Protein AF-A0A848D766-F1 (afdb_monomer_lite)

Organism: NCBI:txid78343

Radius of gyration: 35.91 Å; chains: 1; bounding box: 116×58×73 Å

Sequence (187 aa):
MNRIPITTAADITMAIKLDDLNPVGELDQSGMLTAMLAGCVAIACLLIVLIIVLSRPRTTPPRAPRPKGAHHPTGGTRVWHQRIDAVVQRYHAQDITRDQAFTELAAIAREYASGVSGTVMATQTLSDLNRATPPTSGKEGFTLLRQTIAALYPPQFADERYNDAARTTSVEQGAEWVSALVERWRR

Structure (mmCIF, N/CA/C/O backbone):
data_AF-A0A848D766-F1
#
_entry.id   AF-A0A848D766-F1
#
loop_
_atom_site.group_PDB
_atom_site.id
_atom_site.type_symbol
_atom_site.label_atom_id
_atom_site.label_alt_id
_atom_site.label_comp_id
_atom_site.label_asym_id
_atom_site.label_entity_id
_atom_site.label_seq_id
_atom_site.pdbx_PDB_ins_code
_atom_site.Cartn_x
_atom_site.Cartn_y
_atom_site.Cartn_z
_atom_site.occupancy
_atom_site.B_iso_or_equiv
_atom_site.auth_seq_id
_atom_site.auth_comp_id
_atom_site.auth_asym_id
_atom_site.auth_atom_id
_atom_site.pdbx_PDB_model_num
ATOM 1 N N . MET A 1 1 ? 97.751 -35.221 -51.236 1.00 39.41 1 MET A N 1
ATOM 2 C CA . MET A 1 1 ? 97.608 -34.059 -50.336 1.00 39.41 1 MET A CA 1
ATOM 3 C C . MET A 1 1 ? 96.140 -33.658 -50.333 1.00 39.41 1 MET A C 1
ATOM 5 O O . MET A 1 1 ? 95.673 -33.295 -51.399 1.00 39.41 1 MET A O 1
ATOM 9 N N . ASN A 1 2 ? 95.486 -33.669 -49.159 1.00 43.22 2 ASN A N 1
ATOM 10 C CA . ASN A 1 2 ? 94.304 -32.850 -48.816 1.00 43.22 2 ASN A CA 1
ATOM 11 C C . ASN A 1 2 ? 92.962 -33.157 -49.535 1.00 43.22 2 ASN A C 1
ATOM 13 O O . ASN A 1 2 ? 92.927 -33.217 -50.749 1.00 43.22 2 ASN A O 1
ATOM 17 N N . ARG A 1 3 ? 91.788 -33.284 -48.898 1.00 38.41 3 ARG A N 1
ATOM 18 C CA . ARG A 1 3 ? 91.301 -33.086 -47.516 1.00 38.41 3 ARG A CA 1
ATOM 19 C C . ARG A 1 3 ? 90.067 -33.978 -47.319 1.00 38.41 3 ARG A C 1
ATOM 21 O O . ARG A 1 3 ? 89.343 -34.212 -48.278 1.00 38.41 3 ARG A O 1
ATOM 28 N N . ILE A 1 4 ? 89.811 -34.410 -46.088 1.00 57.72 4 ILE A N 1
ATOM 29 C CA . ILE A 1 4 ? 88.533 -34.998 -45.657 1.00 57.72 4 ILE A CA 1
ATOM 30 C C . ILE A 1 4 ? 87.489 -33.864 -45.623 1.00 57.72 4 ILE A C 1
ATOM 32 O O . ILE A 1 4 ? 87.692 -32.924 -44.848 1.00 57.72 4 ILE A O 1
ATOM 36 N N . PRO A 1 5 ? 86.397 -33.886 -46.410 1.00 53.94 5 PRO A N 1
ATOM 37 C CA . PRO A 1 5 ? 85.297 -32.962 -46.198 1.00 53.94 5 PRO A CA 1
ATOM 38 C C . PRO A 1 5 ? 84.352 -33.546 -45.140 1.00 53.94 5 PRO A C 1
ATOM 40 O O . PRO A 1 5 ? 83.555 -34.436 -45.407 1.00 53.94 5 PRO A O 1
ATOM 43 N N . ILE A 1 6 ? 84.534 -33.057 -43.913 1.00 51.56 6 ILE A N 1
ATOM 44 C CA . ILE A 1 6 ? 83.506 -32.790 -42.898 1.00 51.56 6 ILE A CA 1
ATOM 45 C C . ILE A 1 6 ? 82.063 -33.112 -43.333 1.00 51.56 6 ILE A C 1
ATOM 47 O O . ILE A 1 6 ? 81.449 -32.370 -44.102 1.00 51.56 6 ILE A O 1
ATOM 51 N N . THR A 1 7 ? 81.519 -34.196 -42.774 1.00 54.31 7 THR A N 1
ATOM 52 C CA . THR A 1 7 ? 80.090 -34.529 -42.759 1.00 54.31 7 THR A CA 1
ATOM 53 C C . THR A 1 7 ? 79.330 -33.303 -42.268 1.00 54.31 7 THR A C 1
ATOM 55 O O . THR A 1 7 ? 79.437 -32.887 -41.114 1.00 54.31 7 THR A O 1
ATOM 58 N N . THR A 1 8 ? 78.673 -32.628 -43.200 1.00 49.56 8 THR A N 1
ATOM 59 C CA . THR A 1 8 ? 78.048 -31.331 -42.967 1.00 49.56 8 THR A CA 1
ATOM 60 C C . THR A 1 8 ? 76.766 -31.564 -42.170 1.00 49.56 8 THR A C 1
ATOM 62 O O . THR A 1 8 ? 76.095 -32.572 -42.372 1.00 49.56 8 THR A O 1
ATOM 65 N N . ALA A 1 9 ? 76.395 -30.633 -41.284 1.00 54.22 9 ALA A N 1
ATOM 66 C CA . ALA A 1 9 ? 75.179 -30.701 -40.459 1.00 54.22 9 ALA A CA 1
ATOM 67 C C . ALA A 1 9 ? 73.884 -31.006 -41.250 1.00 54.22 9 ALA A C 1
ATOM 69 O O . ALA A 1 9 ? 72.908 -31.461 -40.661 1.00 54.22 9 ALA A O 1
ATOM 70 N N . ALA A 1 10 ? 73.916 -30.822 -42.576 1.00 53.69 10 ALA A N 1
ATOM 71 C CA . ALA A 1 10 ? 72.890 -31.234 -43.526 1.00 53.69 10 ALA A CA 1
ATOM 72 C C . ALA A 1 10 ? 72.530 -32.736 -43.451 1.00 53.69 10 ALA A C 1
ATOM 74 O O . ALA A 1 10 ? 71.345 -33.064 -43.510 1.00 53.69 10 ALA A O 1
ATOM 75 N N . ASP A 1 11 ? 73.502 -33.636 -43.245 1.00 51.78 11 ASP A N 1
ATOM 76 C CA . ASP A 1 11 ? 73.235 -35.083 -43.146 1.00 51.78 11 ASP A CA 1
ATOM 77 C C . ASP A 1 11 ? 72.528 -35.461 -41.835 1.00 51.78 11 ASP A C 1
ATOM 79 O O . ASP A 1 11 ? 71.702 -36.373 -41.808 1.00 51.78 11 ASP A O 1
ATOM 83 N N . ILE A 1 12 ? 72.786 -34.726 -40.747 1.00 54.59 12 ILE A N 1
ATOM 84 C CA . ILE A 1 12 ? 72.139 -34.972 -39.447 1.00 54.59 12 ILE A CA 1
ATOM 85 C C . ILE A 1 12 ? 70.672 -34.517 -39.494 1.00 54.59 12 ILE A C 1
ATOM 87 O O . ILE A 1 12 ? 69.801 -35.191 -38.949 1.00 54.59 12 ILE A O 1
ATOM 91 N N . THR A 1 13 ? 70.369 -33.434 -40.217 1.00 52.41 13 THR A N 1
ATOM 92 C CA . THR A 1 13 ? 68.988 -32.993 -40.478 1.00 52.41 13 THR A CA 1
ATOM 93 C C . THR A 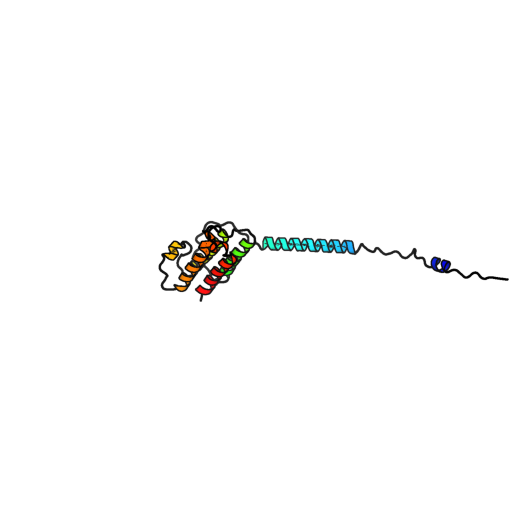1 13 ? 68.204 -33.919 -41.408 1.00 52.41 13 THR A C 1
ATOM 95 O O . THR A 1 13 ? 66.989 -33.982 -41.270 1.00 52.41 13 THR A O 1
ATOM 98 N N . MET A 1 14 ? 68.855 -34.674 -42.305 1.00 51.22 14 MET A N 1
ATOM 99 C CA . MET A 1 14 ? 68.167 -35.679 -43.138 1.00 51.22 14 MET A CA 1
ATOM 100 C C . MET A 1 14 ? 67.890 -36.998 -42.398 1.00 51.22 14 MET A C 1
ATOM 102 O O . MET A 1 14 ? 67.008 -37.751 -42.803 1.00 51.22 14 MET A O 1
ATOM 106 N N . ALA A 1 15 ? 68.615 -37.284 -41.310 1.00 52.06 15 ALA A N 1
ATOM 107 C CA . ALA A 1 15 ? 68.394 -38.473 -40.482 1.00 52.06 15 ALA A CA 1
ATOM 108 C C . ALA A 1 15 ? 67.282 -38.292 -39.432 1.00 52.06 15 ALA A C 1
ATOM 110 O O . ALA A 1 15 ? 66.754 -39.279 -38.916 1.00 52.06 15 ALA A O 1
ATOM 111 N N . ILE A 1 16 ? 66.889 -37.052 -39.131 1.00 50.97 16 ILE A N 1
ATOM 112 C CA . ILE A 1 16 ? 65.678 -36.783 -38.360 1.00 50.97 16 ILE A CA 1
ATOM 113 C C . ILE A 1 16 ? 64.535 -36.711 -39.369 1.00 50.97 16 ILE A C 1
ATOM 115 O O . ILE A 1 16 ? 64.316 -35.677 -39.993 1.00 50.97 16 ILE A O 1
ATOM 119 N N . LYS A 1 17 ? 63.804 -37.819 -39.534 1.00 53.47 17 LYS A N 1
ATOM 120 C CA . LYS A 1 17 ? 62.487 -37.823 -40.184 1.00 53.47 17 LYS A CA 1
ATOM 121 C C . LYS A 1 17 ? 61.535 -36.928 -39.384 1.00 53.47 17 LYS A C 1
ATOM 123 O O . LYS A 1 17 ? 60.761 -37.395 -38.556 1.00 53.47 17 LYS A O 1
ATOM 128 N N . LEU A 1 18 ? 61.620 -35.625 -39.626 1.00 49.44 18 LEU A N 1
ATOM 129 C CA . LEU A 1 18 ? 60.660 -34.629 -39.160 1.00 49.44 18 LEU A CA 1
ATOM 130 C C . LEU A 1 18 ? 59.291 -34.827 -39.836 1.00 49.44 18 LEU A C 1
ATOM 132 O O . LEU A 1 18 ? 58.287 -34.368 -39.305 1.00 49.44 18 LEU A O 1
ATOM 136 N N . ASP A 1 19 ? 59.249 -35.569 -40.949 1.00 54.09 19 ASP A N 1
ATOM 137 C CA . ASP A 1 19 ? 58.024 -35.978 -41.649 1.00 54.09 19 ASP A CA 1
ATOM 138 C C . ASP A 1 19 ? 57.169 -36.992 -40.866 1.00 54.09 19 ASP A C 1
ATOM 140 O O . ASP A 1 19 ? 56.037 -37.260 -41.258 1.00 54.09 19 ASP A O 1
ATOM 144 N N . ASP A 1 20 ? 57.694 -37.563 -39.774 1.00 51.34 20 ASP A N 1
ATOM 145 C CA . ASP A 1 20 ? 56.992 -38.541 -38.924 1.00 51.34 20 ASP A CA 1
ATOM 146 C C . ASP A 1 20 ? 56.536 -37.940 -37.578 1.00 51.34 20 ASP A C 1
ATOM 148 O O . ASP A 1 20 ? 56.096 -38.649 -36.673 1.00 51.34 20 ASP A O 1
ATOM 152 N N . LEU A 1 21 ? 56.619 -36.612 -37.423 1.00 50.34 21 LEU A N 1
ATOM 153 C CA . LEU A 1 21 ? 55.857 -35.905 -36.397 1.00 50.34 21 LEU A CA 1
ATOM 154 C C . LEU A 1 21 ? 54.509 -35.515 -36.993 1.00 50.34 21 LEU A C 1
ATOM 156 O O . LEU A 1 21 ? 54.343 -34.437 -37.555 1.00 50.34 21 LEU A O 1
ATOM 160 N N . ASN A 1 22 ? 53.523 -36.391 -36.837 1.00 53.81 22 ASN A N 1
ATOM 161 C CA . ASN A 1 22 ? 52.139 -35.996 -37.030 1.00 53.81 22 ASN A CA 1
ATOM 162 C C . ASN A 1 22 ? 51.716 -35.152 -35.810 1.00 53.81 22 ASN A C 1
ATOM 164 O O . ASN A 1 22 ? 51.687 -35.701 -34.702 1.00 53.81 22 ASN A O 1
ATOM 168 N N . PRO A 1 23 ? 51.385 -33.852 -35.940 1.00 56.31 23 PRO A N 1
ATOM 169 C CA . PRO A 1 23 ? 50.625 -33.187 -34.896 1.00 56.31 23 PRO A CA 1
ATOM 170 C C . PRO A 1 23 ? 49.264 -33.887 -34.850 1.00 56.31 23 PRO A C 1
ATOM 172 O O . PRO A 1 23 ? 48.406 -33.656 -35.699 1.00 56.31 23 PRO A O 1
ATOM 175 N N . VAL A 1 24 ? 49.079 -34.808 -33.901 1.00 57.38 24 VAL A N 1
ATOM 176 C CA . VAL A 1 24 ? 47.764 -35.384 -33.599 1.00 57.38 24 VAL A CA 1
ATOM 177 C C . VAL A 1 24 ? 46.849 -34.218 -33.257 1.00 57.38 24 VAL A C 1
ATOM 179 O O . VAL A 1 24 ? 46.973 -33.646 -32.180 1.00 57.38 24 VAL A O 1
ATOM 182 N N . GLY A 1 25 ? 46.023 -33.848 -34.239 1.00 55.31 25 GLY A N 1
ATOM 183 C CA . GLY A 1 25 ? 45.083 -32.734 -34.268 1.00 55.31 25 GLY A CA 1
ATOM 184 C C . GLY A 1 25 ? 45.018 -31.904 -32.994 1.00 55.31 25 GLY A C 1
ATOM 185 O O . GLY A 1 25 ? 44.242 -32.200 -32.085 1.00 55.31 25 GLY A O 1
ATOM 186 N N . GLU A 1 26 ? 45.770 -30.809 -32.962 1.00 56.31 26 GLU A N 1
ATOM 187 C CA . GLU A 1 26 ? 45.338 -29.673 -32.166 1.00 56.31 26 GLU A CA 1
ATOM 188 C C . GLU A 1 26 ? 43.975 -29.250 -32.745 1.00 56.31 26 GLU A C 1
ATOM 190 O O . GLU A 1 26 ? 43.894 -28.888 -33.917 1.00 56.31 26 GLU A O 1
ATOM 195 N N . LEU A 1 27 ? 42.921 -29.319 -31.918 1.00 52.38 27 LEU A N 1
ATOM 196 C CA . LEU A 1 27 ? 41.566 -28.776 -32.146 1.00 52.38 27 LEU A CA 1
ATOM 197 C C . LEU A 1 27 ? 40.48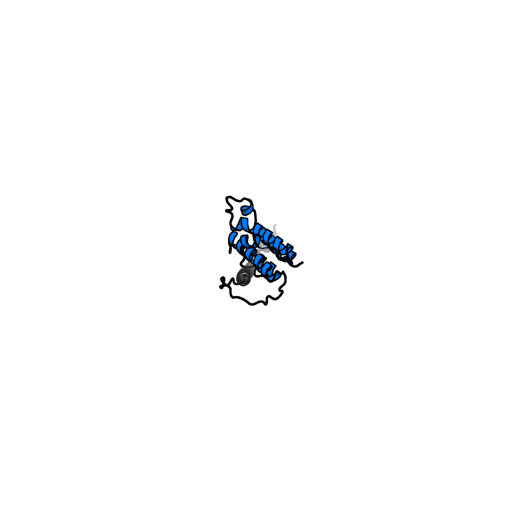5 -29.695 -32.763 1.00 52.38 27 LEU A C 1
ATOM 199 O O . LEU A 1 27 ? 39.770 -29.273 -33.664 1.00 52.38 27 LEU A O 1
ATOM 203 N N . ASP A 1 28 ? 40.235 -30.876 -32.186 1.00 54.53 28 ASP A N 1
ATOM 204 C CA . ASP A 1 28 ? 38.867 -31.460 -32.226 1.00 54.53 28 ASP A CA 1
ATOM 205 C C . ASP A 1 28 ? 38.320 -31.882 -30.847 1.00 54.53 28 ASP A C 1
ATOM 207 O O . ASP A 1 28 ? 37.144 -32.185 -30.674 1.00 54.53 28 ASP A O 1
ATOM 211 N N . GLN A 1 29 ? 39.134 -31.817 -29.790 1.00 52.91 29 GLN A N 1
ATOM 212 C CA . GLN A 1 29 ? 38.631 -32.003 -28.424 1.00 52.91 29 GLN A CA 1
ATOM 213 C C . GLN A 1 29 ? 37.961 -30.728 -27.888 1.00 52.91 29 GLN A C 1
ATOM 215 O O . GLN A 1 29 ? 37.006 -30.793 -27.117 1.00 52.91 29 GLN A O 1
ATOM 220 N N . SER A 1 30 ? 38.416 -29.557 -28.339 1.00 57.06 30 SER A N 1
ATOM 221 C CA . SER A 1 30 ? 37.827 -28.259 -28.008 1.00 57.06 30 SER A CA 1
ATOM 222 C C . SER A 1 30 ? 36.447 -28.082 -28.639 1.00 57.06 30 SER A C 1
ATOM 224 O O . SER A 1 30 ? 35.541 -27.646 -27.945 1.00 57.06 30 SER A O 1
ATOM 226 N N . GLY A 1 31 ? 36.239 -28.490 -29.896 1.00 65.00 31 GLY A N 1
ATOM 227 C CA . GLY A 1 31 ? 34.944 -28.365 -30.577 1.00 65.00 31 GLY A CA 1
ATOM 228 C C . GLY A 1 31 ? 33.816 -29.100 -29.849 1.00 65.00 31 GLY A C 1
ATOM 229 O O . GLY A 1 31 ? 32.774 -28.508 -29.558 1.00 65.00 31 GLY A O 1
ATOM 230 N N . MET A 1 32 ? 34.048 -30.360 -29.466 1.00 62.38 32 MET A N 1
ATOM 231 C CA . MET A 1 32 ? 33.047 -31.160 -28.754 1.00 62.38 32 MET A CA 1
ATOM 232 C C . MET A 1 32 ? 32.801 -30.652 -27.324 1.00 62.38 32 MET A C 1
ATOM 234 O O . MET A 1 32 ? 31.654 -30.600 -26.879 1.00 62.38 32 MET A O 1
ATOM 238 N N . LEU A 1 33 ? 33.845 -30.207 -26.616 1.00 73.25 33 LEU A N 1
ATOM 239 C CA . LEU A 1 33 ? 33.713 -29.626 -25.274 1.00 73.25 33 LEU A CA 1
ATOM 240 C C . LEU A 1 33 ? 33.034 -28.249 -25.297 1.00 73.25 33 LEU A C 1
ATOM 242 O O . LEU A 1 33 ? 32.201 -27.966 -24.438 1.00 73.25 33 LEU A O 1
ATOM 246 N N . THR A 1 34 ? 33.329 -27.407 -26.289 1.00 74.69 34 THR A N 1
ATOM 247 C CA . THR A 1 34 ? 32.676 -26.108 -26.484 1.00 74.69 34 THR A CA 1
ATOM 248 C C . THR A 1 34 ? 31.212 -26.287 -26.873 1.00 74.69 34 THR A C 1
ATOM 250 O O . THR A 1 34 ? 30.363 -25.587 -26.326 1.00 74.69 34 THR A O 1
ATOM 253 N N . ALA A 1 35 ? 30.887 -27.253 -27.736 1.00 79.19 35 ALA A N 1
ATOM 254 C CA . ALA A 1 35 ? 29.504 -27.583 -28.074 1.00 79.19 35 ALA A CA 1
ATOM 255 C C . ALA A 1 35 ? 28.725 -28.108 -26.853 1.00 79.19 35 ALA A C 1
ATOM 257 O O . ALA A 1 35 ? 27.608 -27.658 -26.591 1.00 79.19 35 ALA A O 1
ATOM 258 N N . MET A 1 36 ? 29.334 -28.996 -26.058 1.00 83.19 36 MET A N 1
ATOM 259 C CA . MET A 1 36 ? 28.759 -29.513 -24.809 1.00 83.19 36 MET A CA 1
ATOM 260 C C . MET A 1 36 ? 28.524 -28.389 -23.787 1.00 83.19 36 MET A C 1
ATOM 262 O O . MET A 1 36 ? 27.451 -28.303 -23.188 1.00 83.19 36 MET A O 1
ATOM 266 N N . LEU A 1 37 ? 29.503 -27.497 -23.607 1.00 86.31 37 LEU A N 1
ATOM 267 C CA . LEU A 1 37 ? 29.411 -26.362 -22.689 1.00 86.31 37 LEU A CA 1
ATOM 268 C C . LEU A 1 37 ? 28.338 -25.364 -23.138 1.00 86.31 37 LEU A C 1
ATOM 270 O O 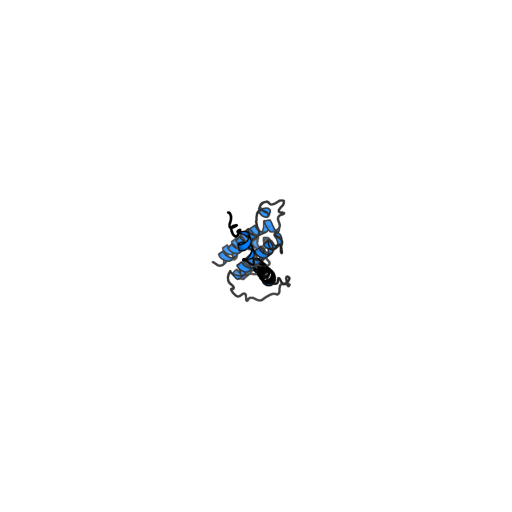. LEU A 1 37 ? 27.519 -24.946 -22.323 1.00 86.31 37 LEU A O 1
ATOM 274 N N . ALA A 1 38 ? 28.300 -25.023 -24.428 1.00 84.75 38 ALA A N 1
ATOM 275 C CA . ALA A 1 38 ? 27.285 -24.139 -24.993 1.00 84.75 38 ALA A CA 1
ATOM 276 C C . ALA A 1 38 ? 25.872 -24.722 -24.825 1.00 84.75 38 ALA A C 1
ATOM 278 O O . ALA A 1 38 ? 24.956 -24.007 -24.417 1.00 84.75 38 ALA A O 1
ATOM 279 N N . GLY A 1 39 ? 25.706 -26.029 -25.054 1.00 91.31 39 GLY A N 1
ATOM 280 C CA . GLY A 1 39 ? 24.450 -26.734 -24.797 1.00 91.31 39 GLY A CA 1
ATOM 281 C C . GLY A 1 39 ? 24.048 -26.695 -23.320 1.00 91.31 39 GLY A C 1
ATOM 282 O O . GLY A 1 39 ? 22.902 -26.384 -22.999 1.00 91.31 39 GLY A O 1
ATOM 283 N N . CYS A 1 40 ? 24.996 -26.933 -22.411 1.00 89.44 40 CYS A N 1
ATOM 284 C CA . CYS A 1 40 ? 24.759 -26.874 -20.968 1.00 89.44 40 CYS A CA 1
ATOM 285 C C . CYS A 1 40 ? 24.316 -25.473 -20.514 1.00 89.44 40 CYS A C 1
ATOM 287 O O . CYS A 1 40 ? 23.339 -25.340 -19.777 1.00 89.44 40 CYS A O 1
ATOM 289 N N . VAL A 1 41 ? 24.971 -24.419 -21.013 1.00 91.75 41 VAL A N 1
ATOM 290 C CA . VAL A 1 41 ? 24.599 -23.024 -20.729 1.00 91.75 41 VAL A CA 1
ATOM 291 C C . VAL A 1 41 ? 23.207 -22.705 -21.275 1.00 91.75 41 VAL A C 1
ATOM 293 O O . VAL A 1 41 ? 22.393 -22.128 -20.557 1.00 91.75 41 VAL A O 1
ATOM 296 N N . ALA A 1 42 ? 22.888 -23.127 -22.501 1.00 91.06 42 ALA A N 1
ATOM 297 C CA . ALA A 1 42 ? 21.566 -22.910 -23.087 1.00 91.06 42 ALA A CA 1
ATOM 298 C C . ALA A 1 42 ? 20.452 -23.588 -22.269 1.00 91.06 42 ALA A C 1
ATOM 300 O O . ALA A 1 42 ? 19.417 -22.974 -22.000 1.00 91.06 42 ALA A O 1
ATOM 301 N N . ILE A 1 43 ? 20.681 -24.825 -21.816 1.00 92.44 43 ILE A N 1
ATOM 302 C CA . ILE A 1 43 ? 19.745 -25.557 -20.952 1.00 92.44 43 ILE A CA 1
ATOM 303 C C . ILE A 1 43 ? 19.605 -24.860 -19.597 1.00 92.44 43 ILE A C 1
ATOM 305 O O . ILE A 1 43 ? 18.485 -24.675 -19.125 1.00 92.44 43 ILE A O 1
ATOM 309 N N . ALA A 1 44 ? 20.708 -24.425 -18.983 1.00 88.88 44 ALA A N 1
ATOM 310 C CA . ALA A 1 44 ? 20.673 -23.697 -17.718 1.00 88.88 44 ALA A CA 1
ATOM 311 C C . ALA A 1 44 ? 19.866 -22.393 -17.837 1.00 88.88 44 ALA A C 1
ATOM 313 O O . ALA A 1 44 ? 18.997 -22.133 -17.007 1.00 88.88 44 ALA A O 1
ATOM 314 N N . CYS A 1 45 ? 20.075 -21.612 -18.901 1.00 88.62 45 CYS A N 1
ATOM 315 C CA . CYS A 1 45 ? 19.288 -20.411 -19.177 1.00 88.62 45 CYS A CA 1
ATOM 316 C C . CYS A 1 45 ? 17.799 -20.730 -19.363 1.00 88.62 45 CYS A C 1
ATOM 318 O O . CYS A 1 45 ? 16.952 -20.052 -18.781 1.00 88.62 45 CYS A O 1
ATOM 320 N N . LEU A 1 46 ? 17.467 -21.782 -20.118 1.00 91.12 46 LEU A N 1
ATOM 321 C CA . LEU A 1 46 ? 16.084 -22.212 -20.325 1.00 91.12 46 LEU A CA 1
ATOM 322 C C . LEU A 1 46 ? 15.414 -22.636 -19.010 1.00 91.12 46 LEU A C 1
ATOM 324 O O . LEU A 1 46 ? 14.277 -22.247 -18.751 1.00 91.12 46 LEU A O 1
ATOM 328 N N . LEU A 1 47 ? 16.122 -23.374 -18.152 1.00 89.94 47 LEU A N 1
ATOM 329 C CA . LEU A 1 47 ? 15.628 -23.768 -16.833 1.00 89.94 47 LEU A CA 1
ATOM 330 C C . LEU A 1 47 ? 15.430 -22.561 -15.914 1.00 89.94 47 LEU A C 1
ATOM 332 O O . LEU A 1 47 ? 14.415 -22.495 -15.230 1.00 89.94 47 LEU A O 1
ATOM 336 N N . ILE A 1 48 ? 16.340 -21.585 -15.926 1.00 87.50 48 ILE A N 1
ATOM 337 C CA . ILE A 1 48 ? 16.188 -20.343 -15.154 1.00 87.50 48 ILE A CA 1
ATOM 338 C C . ILE A 1 48 ? 14.939 -19.584 -15.610 1.00 87.50 48 ILE A C 1
ATOM 340 O O . ILE A 1 48 ? 14.120 -19.199 -14.777 1.00 87.50 48 ILE A O 1
ATOM 344 N N . VAL A 1 49 ? 14.743 -19.417 -16.921 1.00 86.88 49 VAL A N 1
ATOM 345 C CA . VAL A 1 49 ? 13.542 -18.771 -17.473 1.00 86.88 49 VAL A CA 1
ATOM 346 C C . VAL A 1 49 ? 12.284 -19.540 -17.075 1.00 86.88 49 VAL A C 1
ATOM 348 O O . VAL A 1 49 ? 11.312 -18.936 -16.626 1.00 86.88 49 VAL A O 1
ATOM 351 N N . LEU A 1 50 ? 12.306 -20.870 -17.172 1.00 85.50 50 LEU A N 1
ATOM 352 C CA . LEU A 1 50 ? 11.183 -21.719 -16.791 1.00 85.50 50 LEU A CA 1
ATOM 353 C C . LEU A 1 50 ? 10.864 -21.597 -15.295 1.00 85.50 50 LEU A C 1
ATOM 355 O O . LEU A 1 50 ? 9.698 -21.468 -14.936 1.00 85.50 50 LEU A O 1
ATOM 359 N N . ILE A 1 51 ? 11.882 -21.570 -14.432 1.00 84.56 51 ILE A N 1
ATOM 360 C CA . ILE A 1 51 ? 11.727 -21.344 -12.992 1.00 84.56 51 ILE A CA 1
ATOM 361 C C . ILE A 1 51 ? 11.118 -19.969 -12.747 1.00 84.56 51 ILE A C 1
ATOM 363 O O . ILE A 1 51 ? 10.171 -19.885 -11.978 1.00 84.56 51 ILE A O 1
ATOM 367 N N . ILE A 1 52 ? 11.585 -18.907 -13.407 1.00 83.62 52 ILE A N 1
ATOM 368 C CA . ILE A 1 52 ? 11.015 -17.560 -13.251 1.00 83.62 52 ILE A CA 1
ATOM 369 C C . ILE A 1 52 ? 9.540 -17.551 -13.678 1.00 83.62 52 ILE A C 1
ATOM 371 O O . ILE A 1 52 ? 8.697 -17.020 -12.960 1.00 83.62 52 ILE A O 1
ATOM 375 N N . VAL A 1 53 ? 9.206 -18.178 -14.809 1.00 79.94 53 VAL A N 1
ATOM 376 C CA . VAL A 1 53 ? 7.833 -18.235 -15.334 1.00 79.94 53 VAL A CA 1
ATOM 377 C C . VAL A 1 53 ? 6.908 -19.084 -14.457 1.00 79.94 53 VAL A C 1
ATOM 379 O O . VAL A 1 53 ? 5.773 -18.681 -14.223 1.00 79.94 53 VAL A O 1
ATOM 382 N N . LEU A 1 54 ? 7.361 -20.231 -13.940 1.00 74.62 54 LEU A N 1
ATOM 383 C CA . LEU A 1 54 ? 6.561 -21.081 -13.045 1.00 74.62 54 LEU A CA 1
ATOM 384 C C . LEU A 1 54 ? 6.503 -20.562 -11.607 1.00 74.62 54 LEU A C 1
ATOM 386 O O . LEU A 1 54 ? 5.513 -20.800 -10.919 1.00 74.62 54 LEU A O 1
ATOM 390 N N . SER A 1 55 ? 7.542 -19.864 -11.151 1.00 65.75 55 SER A N 1
ATOM 391 C CA . SER A 1 55 ? 7.575 -19.244 -9.823 1.00 65.75 55 SER A CA 1
ATOM 392 C C . SER A 1 55 ? 6.753 -17.964 -9.776 1.00 65.75 55 SER A C 1
ATOM 394 O O . SER A 1 55 ? 6.433 -17.503 -8.682 1.00 65.75 55 SER A O 1
ATOM 396 N N . ARG A 1 56 ? 6.366 -17.398 -10.930 1.00 61.44 56 ARG A N 1
ATOM 397 C CA . ARG A 1 56 ? 5.322 -16.375 -10.962 1.00 61.44 56 ARG A CA 1
ATOM 398 C C . ARG A 1 56 ? 4.025 -17.024 -10.469 1.00 61.44 56 ARG A C 1
ATOM 400 O O . ARG A 1 56 ? 3.508 -17.929 -11.130 1.00 61.44 56 ARG A O 1
ATOM 407 N N . PRO A 1 57 ? 3.480 -16.599 -9.314 1.00 48.25 57 PRO A N 1
ATOM 408 C CA . PRO A 1 57 ? 2.207 -17.118 -8.845 1.00 48.25 57 PRO A CA 1
ATOM 409 C C . PRO A 1 57 ? 1.173 -16.826 -9.929 1.00 48.25 57 PRO A C 1
ATOM 411 O O . PRO A 1 57 ? 1.004 -15.672 -10.315 1.00 48.25 57 PRO A O 1
ATOM 414 N N . ARG A 1 58 ? 0.519 -17.872 -10.455 1.00 42.16 58 ARG A N 1
ATOM 415 C CA . ARG A 1 58 ? -0.555 -17.734 -11.449 1.00 42.16 58 ARG A CA 1
ATOM 416 C C . ARG A 1 58 ? -1.591 -16.771 -10.881 1.00 42.16 58 ARG A C 1
ATOM 418 O O . ARG A 1 58 ? -2.390 -17.145 -10.024 1.00 42.16 58 ARG A O 1
ATOM 425 N N . THR A 1 59 ? -1.559 -15.534 -11.353 1.00 52.31 59 THR A N 1
ATOM 426 C CA . THR A 1 59 ? -2.545 -14.507 -11.056 1.00 52.31 59 THR A CA 1
ATOM 427 C C . THR A 1 59 ? -3.815 -14.904 -11.786 1.00 52.31 59 THR A C 1
ATOM 429 O O . THR A 1 59 ? -4.063 -14.553 -12.935 1.00 52.31 59 THR A O 1
ATOM 432 N N . THR A 1 60 ? -4.631 -15.730 -11.135 1.00 42.81 60 THR A N 1
ATOM 433 C CA . THR A 1 60 ? -6.027 -15.870 -11.540 1.00 42.81 60 THR A CA 1
ATOM 434 C C . THR A 1 60 ? -6.662 -14.474 -11.552 1.00 42.81 60 THR A C 1
ATOM 436 O O . THR A 1 60 ? -6.503 -13.755 -10.561 1.00 42.81 60 THR A O 1
ATOM 439 N N . PRO A 1 61 ? -7.371 -14.087 -12.630 1.00 41.69 61 PRO A N 1
ATOM 440 C CA . PRO A 1 61 ? -8.052 -12.797 -12.713 1.00 41.69 61 PRO A CA 1
ATOM 441 C C . PRO A 1 61 ? -9.025 -12.631 -11.537 1.00 41.69 61 PRO A C 1
ATOM 443 O O . PRO A 1 61 ? -9.495 -13.646 -11.004 1.00 41.69 61 PRO A O 1
ATOM 446 N N . PRO A 1 62 ? -9.333 -11.387 -11.115 1.00 49.06 62 PRO A N 1
ATOM 447 C CA . PRO A 1 62 ? -10.137 -11.123 -9.930 1.00 49.06 62 PRO A CA 1
ATOM 448 C C . PRO A 1 62 ? -11.517 -11.755 -10.098 1.00 49.06 62 PRO A C 1
ATOM 450 O O . PRO A 1 62 ? -12.409 -11.235 -10.768 1.00 49.06 62 PRO A O 1
ATOM 453 N N . ARG A 1 63 ? -11.688 -12.935 -9.500 1.00 38.16 63 ARG A N 1
ATOM 454 C CA . ARG A 1 63 ? -12.988 -13.576 -9.391 1.00 38.16 63 ARG A CA 1
ATOM 455 C C . ARG A 1 63 ? -13.778 -12.777 -8.368 1.00 38.16 63 ARG A C 1
ATOM 457 O O . ARG A 1 63 ? -13.296 -12.568 -7.256 1.00 38.16 63 ARG A O 1
ATOM 464 N N . ALA A 1 64 ? -14.968 -12.347 -8.783 1.00 46.81 64 ALA A N 1
ATOM 465 C CA . ALA A 1 64 ? -15.941 -11.614 -7.983 1.00 46.81 64 ALA A CA 1
ATOM 466 C C . ALA A 1 64 ? -15.983 -12.103 -6.519 1.00 46.81 64 ALA A C 1
ATOM 468 O O . ALA A 1 64 ? -15.878 -13.318 -6.289 1.00 46.81 64 ALA A O 1
ATOM 469 N N . PRO A 1 65 ? -16.134 -11.187 -5.541 1.00 48.66 65 PRO A N 1
ATOM 470 C CA . PRO A 1 65 ? -15.962 -11.505 -4.134 1.00 48.66 65 PRO A CA 1
ATOM 471 C C . PRO A 1 65 ? -16.962 -12.579 -3.715 1.00 48.66 65 PRO A C 1
ATOM 473 O O . PRO A 1 65 ? -18.167 -12.355 -3.628 1.00 48.66 65 PRO A O 1
ATOM 476 N N . ARG A 1 66 ? -16.443 -13.783 -3.473 1.00 46.41 66 ARG A N 1
ATOM 477 C CA . ARG A 1 66 ? -17.195 -14.866 -2.847 1.00 46.41 66 ARG A CA 1
ATOM 478 C C . ARG A 1 66 ? -17.160 -14.601 -1.340 1.00 46.41 66 ARG A C 1
ATOM 480 O O . ARG A 1 66 ? -16.053 -14.470 -0.813 1.00 46.41 66 ARG A O 1
ATOM 487 N N . PRO A 1 67 ? -18.303 -14.543 -0.638 1.00 46.75 67 PRO A N 1
ATOM 488 C CA . PRO A 1 67 ? -18.317 -14.365 0.806 1.00 46.75 67 PRO A CA 1
ATOM 489 C C . PRO A 1 67 ? -17.770 -15.649 1.437 1.00 46.75 67 PRO A C 1
ATOM 491 O O . PRO A 1 67 ? -18.471 -16.651 1.564 1.00 46.75 67 PRO A O 1
ATOM 494 N N . LYS A 1 68 ? -16.470 -15.664 1.740 1.00 49.81 68 LYS A N 1
ATOM 495 C CA . LYS A 1 68 ? -15.841 -16.760 2.474 1.00 49.81 68 LYS A CA 1
ATOM 496 C C . LYS A 1 68 ? -16.018 -16.479 3.957 1.00 49.81 68 LYS A C 1
ATOM 498 O O . LYS A 1 68 ? -15.553 -15.463 4.463 1.00 49.81 68 LYS A O 1
ATOM 503 N N . GLY A 1 69 ? -16.754 -17.385 4.593 1.00 33.44 69 GLY A N 1
ATOM 504 C CA . GLY A 1 69 ? -17.126 -17.347 5.996 1.00 33.44 69 GLY A CA 1
ATOM 505 C C . GLY A 1 69 ? -15.944 -17.231 6.955 1.00 33.44 69 GLY A C 1
ATOM 506 O O . GLY A 1 69 ? -14.782 -17.439 6.605 1.00 33.44 69 GLY A O 1
ATOM 507 N N . ALA A 1 70 ? -16.319 -16.884 8.181 1.00 47.22 70 ALA A N 1
ATOM 508 C CA . ALA A 1 70 ? -15.526 -16.471 9.327 1.00 47.22 70 ALA A CA 1
ATOM 509 C C . ALA A 1 70 ? -14.555 -17.528 9.893 1.00 47.22 70 ALA A C 1
ATOM 511 O O . ALA A 1 70 ? -14.534 -17.772 11.095 1.00 47.22 70 ALA A O 1
ATOM 512 N N . HIS A 1 71 ? -13.716 -18.129 9.054 1.00 40.47 71 HIS A N 1
ATOM 513 C CA . HIS A 1 71 ? -12.559 -18.919 9.468 1.00 40.47 71 HIS A CA 1
ATOM 514 C C . HIS A 1 71 ? -11.337 -18.433 8.690 1.00 40.47 71 HIS A C 1
ATOM 516 O O . HIS A 1 71 ? -10.953 -19.020 7.680 1.00 40.47 71 HIS A O 1
ATOM 522 N N . HIS A 1 72 ? -10.734 -17.327 9.132 1.00 48.50 72 HIS A N 1
ATOM 523 C CA . HIS A 1 72 ? -9.336 -17.084 8.795 1.00 48.50 72 HIS A CA 1
ATOM 524 C C . HIS A 1 72 ? -8.488 -17.735 9.882 1.00 48.50 72 HIS A C 1
ATOM 526 O O . HIS A 1 72 ? -8.579 -17.321 11.040 1.00 48.50 72 HIS A O 1
ATOM 532 N N . PRO A 1 73 ? -7.691 -18.766 9.545 1.00 43.69 73 PRO A N 1
ATOM 533 C CA . PRO A 1 73 ? -6.668 -19.212 10.459 1.00 43.69 73 PRO A CA 1
ATOM 534 C C . PRO A 1 73 ? -5.775 -18.002 10.701 1.00 43.69 73 PRO A C 1
ATOM 536 O O . PRO A 1 73 ? -5.478 -17.227 9.789 1.00 43.69 73 PRO A O 1
ATOM 539 N N . THR A 1 74 ? -5.358 -17.848 11.941 1.00 48.38 74 THR A N 1
ATOM 540 C CA . THR A 1 74 ? -4.208 -17.078 12.393 1.00 48.38 74 THR A CA 1
ATOM 541 C C . THR A 1 74 ? -2.933 -17.532 11.661 1.00 48.38 74 THR A C 1
ATOM 543 O O . THR A 1 74 ? -1.964 -17.977 12.264 1.00 48.38 74 THR A O 1
ATOM 546 N N . GLY A 1 75 ? -2.885 -17.388 10.333 1.00 49.62 75 GLY A N 1
ATOM 547 C CA . GLY A 1 75 ? -1.664 -17.264 9.549 1.00 49.62 75 GLY A CA 1
ATOM 548 C C . GLY A 1 75 ? -1.065 -15.905 9.883 1.00 49.62 75 GLY A C 1
ATOM 549 O O . GLY A 1 75 ? -1.139 -14.965 9.096 1.00 49.62 75 GLY A O 1
ATOM 550 N N . GLY A 1 76 ? -0.610 -15.779 11.130 1.00 66.50 76 GLY A N 1
ATOM 551 C CA . GLY A 1 76 ? -0.291 -14.519 11.780 1.00 66.50 76 GLY A CA 1
ATOM 552 C C . GLY A 1 76 ? 0.751 -13.751 10.998 1.00 66.50 76 GLY A C 1
ATOM 553 O O . GLY A 1 76 ? 1.725 -14.362 10.587 1.00 66.50 76 GLY A O 1
ATOM 554 N N . THR A 1 77 ? 0.526 -12.446 10.818 1.00 76.44 77 THR A N 1
ATOM 555 C CA . THR A 1 77 ? 1.443 -11.395 10.322 1.00 76.44 77 THR A CA 1
ATOM 556 C C . THR A 1 77 ? 2.182 -11.690 8.999 1.00 76.44 77 THR A C 1
ATOM 558 O O . THR A 1 77 ? 2.055 -10.946 8.036 1.00 76.44 77 THR A O 1
ATOM 561 N N . ARG A 1 78 ? 2.879 -12.817 8.884 1.00 82.44 78 ARG A N 1
ATOM 562 C CA . ARG A 1 78 ? 3.606 -13.341 7.726 1.00 82.44 78 ARG A CA 1
ATOM 563 C C . ARG A 1 78 ? 2.774 -13.455 6.447 1.00 82.44 78 ARG A C 1
ATOM 565 O O . ARG A 1 78 ? 3.289 -13.134 5.385 1.00 82.44 78 ARG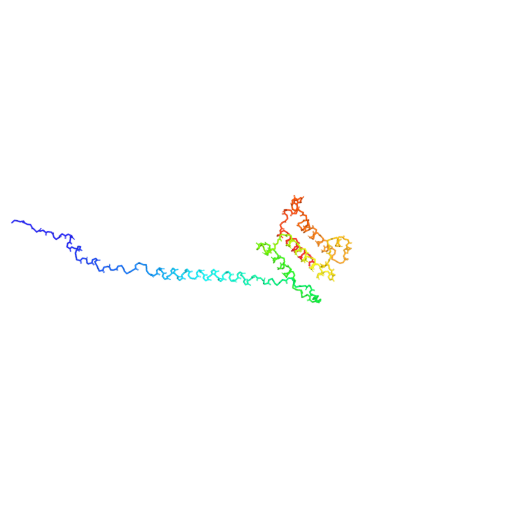 A O 1
ATOM 572 N N . VAL A 1 79 ? 1.508 -13.880 6.525 1.00 85.38 79 VAL A N 1
ATOM 573 C CA . VAL A 1 79 ? 0.626 -13.925 5.337 1.00 85.38 79 VAL A CA 1
ATOM 574 C C . VAL A 1 79 ? 0.350 -12.512 4.822 1.00 85.38 79 VAL A C 1
ATOM 576 O O . VAL A 1 79 ? 0.317 -12.287 3.617 1.00 85.38 79 VAL A O 1
ATOM 579 N N . TRP A 1 80 ? 0.201 -11.544 5.727 1.00 88.19 80 TRP A N 1
ATOM 580 C CA . TRP A 1 80 ? -0.002 -10.144 5.367 1.00 88.19 80 TRP A CA 1
ATOM 581 C C . TRP A 1 80 ? 1.260 -9.531 4.764 1.00 88.19 80 TRP A C 1
ATOM 583 O O . TRP A 1 80 ? 1.160 -8.910 3.712 1.00 88.19 80 TRP A O 1
ATOM 593 N N . HIS A 1 81 ? 2.439 -9.800 5.333 1.00 90.38 81 HIS A N 1
ATOM 594 C CA . HIS A 1 81 ? 3.710 -9.390 4.725 1.00 90.38 81 HIS A CA 1
ATOM 595 C C . HIS A 1 81 ? 3.905 -9.993 3.332 1.00 90.38 81 HIS A C 1
ATOM 597 O O . HIS A 1 81 ? 4.160 -9.248 2.397 1.00 90.38 81 HIS A O 1
ATOM 603 N N . GLN A 1 82 ? 3.641 -11.291 3.140 1.00 91.19 82 GLN A N 1
ATOM 604 C CA . GLN A 1 82 ? 3.711 -11.906 1.807 1.00 91.19 82 GLN A CA 1
ATOM 605 C C . GLN A 1 82 ? 2.785 -11.232 0.789 1.00 91.19 82 GLN A C 1
ATOM 607 O O . GLN A 1 82 ? 3.140 -11.104 -0.381 1.00 91.19 82 GLN A O 1
ATOM 612 N N . ARG A 1 83 ? 1.587 -10.806 1.208 1.00 90.94 83 ARG A N 1
ATOM 613 C CA . ARG A 1 83 ? 0.660 -10.080 0.329 1.00 90.94 83 ARG A CA 1
ATOM 614 C C . ARG A 1 83 ? 1.186 -8.689 -0.025 1.00 90.94 83 ARG A C 1
ATOM 616 O O . ARG A 1 83 ? 1.037 -8.295 -1.176 1.00 90.94 83 ARG A O 1
ATOM 623 N N . ILE A 1 84 ? 1.791 -7.981 0.928 1.00 90.69 84 ILE A N 1
ATOM 624 C CA . ILE A 1 84 ? 2.425 -6.671 0.710 1.00 90.69 84 ILE A CA 1
ATOM 625 C C . ILE A 1 84 ? 3.608 -6.818 -0.259 1.00 90.69 84 ILE A C 1
ATOM 627 O O . ILE A 1 84 ? 3.647 -6.132 -1.280 1.00 90.69 84 ILE A O 1
ATOM 631 N N . ASP A 1 85 ? 4.501 -7.778 -0.009 1.00 92.50 85 ASP A N 1
ATOM 632 C CA . ASP A 1 85 ? 5.670 -8.060 -0.852 1.00 92.50 85 ASP A CA 1
ATOM 633 C C . ASP A 1 85 ? 5.259 -8.429 -2.283 1.00 92.50 85 ASP A C 1
ATOM 635 O O . ASP A 1 85 ? 5.879 -7.998 -3.255 1.00 92.50 85 ASP A O 1
ATOM 639 N N . ALA A 1 86 ? 4.164 -9.180 -2.438 1.00 92.56 86 ALA A N 1
ATOM 640 C CA . ALA A 1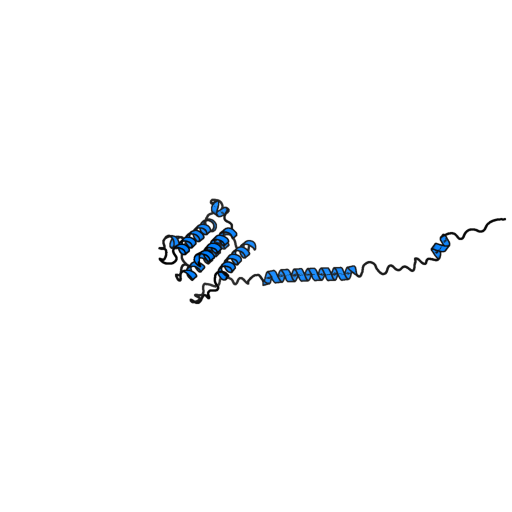 86 ? 3.637 -9.540 -3.749 1.00 92.56 86 ALA A CA 1
ATOM 641 C C . ALA A 1 86 ? 3.156 -8.323 -4.560 1.00 92.56 86 ALA A C 1
ATOM 643 O O . ALA A 1 86 ? 3.241 -8.354 -5.787 1.00 92.56 86 ALA A O 1
ATOM 644 N N . VAL A 1 87 ? 2.643 -7.267 -3.915 1.00 89.81 87 VAL A N 1
ATOM 645 C CA . VAL A 1 87 ? 2.268 -6.017 -4.606 1.00 89.81 87 VAL A CA 1
ATOM 646 C C . VAL A 1 87 ? 3.522 -5.302 -5.104 1.00 89.81 87 VAL A C 1
ATOM 648 O O . VAL A 1 87 ? 3.603 -4.966 -6.284 1.00 89.81 87 VAL A O 1
ATOM 651 N N . VAL A 1 88 ? 4.528 -5.142 -4.238 1.00 91.75 88 VAL A N 1
ATOM 652 C CA . VAL A 1 88 ? 5.808 -4.499 -4.586 1.00 91.75 88 VAL A CA 1
ATOM 653 C C . VAL A 1 88 ? 6.508 -5.250 -5.722 1.00 91.75 88 VAL A C 1
ATOM 655 O O . VAL A 1 88 ? 6.977 -4.643 -6.681 1.00 91.75 88 VAL A O 1
ATOM 658 N N . GLN A 1 89 ? 6.503 -6.584 -5.682 1.00 91.75 89 GLN A N 1
ATOM 659 C CA . GLN A 1 89 ? 7.085 -7.404 -6.741 1.00 91.75 89 GLN A CA 1
ATOM 660 C C . GLN A 1 89 ? 6.377 -7.213 -8.091 1.00 91.75 89 GLN A C 1
ATOM 662 O O . GLN A 1 89 ? 7.052 -7.081 -9.111 1.00 91.75 89 GLN A O 1
ATOM 667 N N . ARG A 1 90 ? 5.036 -7.167 -8.117 1.00 89.44 90 ARG A N 1
ATOM 668 C CA . ARG A 1 90 ? 4.276 -6.891 -9.352 1.00 89.44 90 ARG A CA 1
ATOM 669 C C . ARG A 1 90 ? 4.535 -5.485 -9.885 1.00 89.44 90 ARG A C 1
ATOM 671 O O . ARG A 1 90 ? 4.603 -5.304 -11.098 1.00 89.44 90 ARG A O 1
ATOM 678 N N . TYR A 1 91 ? 4.704 -4.509 -8.995 1.00 87.38 91 TYR A N 1
ATOM 679 C CA . TYR A 1 91 ? 5.056 -3.146 -9.379 1.00 87.38 91 TYR A CA 1
ATOM 680 C C . TYR A 1 91 ? 6.450 -3.084 -10.025 1.00 87.38 91 TYR A C 1
ATOM 682 O O . TYR A 1 91 ? 6.589 -2.549 -11.122 1.00 87.38 91 TYR A O 1
ATOM 690 N N . HIS A 1 92 ? 7.464 -3.720 -9.426 1.00 91.56 92 HIS A N 1
ATOM 691 C CA . HIS A 1 92 ? 8.802 -3.817 -10.029 1.00 91.56 92 HIS A CA 1
ATOM 692 C C . HIS A 1 92 ? 8.818 -4.592 -11.350 1.00 91.56 92 HIS A C 1
ATOM 694 O O . HIS A 1 92 ? 9.588 -4.259 -12.247 1.00 91.56 92 HIS A O 1
ATOM 700 N N . ALA A 1 93 ? 7.964 -5.609 -11.485 1.00 90.50 93 ALA A N 1
ATOM 701 C CA . ALA A 1 93 ? 7.777 -6.341 -12.734 1.00 90.50 93 ALA A CA 1
ATOM 702 C C . ALA A 1 93 ? 7.029 -5.533 -13.812 1.00 90.50 93 ALA A C 1
ATOM 704 O O . ALA A 1 93 ? 6.909 -6.012 -14.936 1.00 90.50 93 ALA A O 1
ATOM 705 N N . GLN A 1 94 ? 6.543 -4.329 -13.480 1.00 88.88 94 GLN A N 1
ATOM 706 C CA . GLN A 1 94 ? 5.700 -3.473 -14.320 1.00 88.88 94 GLN A CA 1
ATOM 707 C C . GLN A 1 94 ? 4.373 -4.130 -14.743 1.00 88.88 94 GLN A C 1
ATOM 709 O O . GLN A 1 94 ? 3.764 -3.726 -15.732 1.00 88.88 94 GLN A O 1
ATOM 714 N N . ASP A 1 95 ? 3.899 -5.115 -13.972 1.00 90.19 95 ASP A N 1
ATOM 715 C CA . ASP A 1 95 ? 2.609 -5.780 -14.193 1.00 90.19 95 ASP A CA 1
ATOM 716 C C . ASP A 1 95 ? 1.430 -4.912 -13.707 1.00 90.19 95 ASP A C 1
ATOM 718 O O . ASP A 1 95 ? 0.302 -5.071 -14.174 1.00 90.19 95 ASP A O 1
ATOM 722 N N . ILE A 1 96 ? 1.683 -4.008 -12.751 1.00 85.94 96 ILE A N 1
ATOM 723 C CA . ILE A 1 96 ? 0.709 -3.053 -12.203 1.00 85.94 96 ILE A CA 1
ATOM 724 C C . ILE A 1 96 ? 1.299 -1.642 -12.175 1.00 85.94 96 ILE A C 1
ATOM 726 O O . ILE A 1 96 ? 2.506 -1.462 -12.001 1.00 85.94 96 ILE A O 1
ATOM 730 N N . THR A 1 97 ? 0.445 -0.630 -12.316 1.00 85.88 97 THR A N 1
ATOM 731 C CA . THR A 1 97 ? 0.854 0.775 -12.201 1.00 85.88 97 THR A CA 1
ATOM 732 C C . THR A 1 97 ? 1.055 1.184 -10.741 1.00 85.88 97 THR A C 1
ATOM 734 O O . THR A 1 97 ? 0.603 0.510 -9.812 1.00 85.88 97 THR A O 1
ATOM 737 N N . ARG A 1 98 ? 1.706 2.332 -10.529 1.00 83.25 98 ARG A N 1
ATOM 738 C CA . ARG A 1 98 ? 1.881 2.940 -9.204 1.00 83.25 98 ARG A CA 1
ATOM 739 C C . ARG A 1 98 ? 0.540 3.133 -8.481 1.00 83.25 98 ARG A C 1
ATOM 741 O O . ARG A 1 98 ? 0.391 2.695 -7.343 1.00 83.25 98 ARG A O 1
ATOM 748 N N . ASP A 1 99 ? -0.450 3.705 -9.162 1.00 82.88 99 ASP A N 1
ATOM 749 C CA . ASP A 1 99 ? -1.787 3.958 -8.601 1.00 82.88 99 ASP A CA 1
ATOM 750 C C . ASP A 1 99 ? -2.507 2.661 -8.216 1.00 82.88 99 ASP A C 1
ATOM 752 O O . ASP A 1 99 ? -3.150 2.571 -7.164 1.00 82.88 99 ASP A O 1
ATOM 756 N N . GLN A 1 100 ? -2.370 1.624 -9.050 1.00 84.94 100 GLN A N 1
ATOM 757 C CA . GLN A 1 100 ? -2.907 0.294 -8.766 1.00 84.94 100 GLN A CA 1
ATOM 758 C C . GLN A 1 100 ? -2.230 -0.319 -7.538 1.00 84.94 100 GLN A C 1
ATOM 760 O O . GLN A 1 100 ? -2.920 -0.847 -6.668 1.00 84.94 100 GLN A O 1
ATOM 765 N N . ALA A 1 101 ? -0.908 -0.187 -7.416 1.00 87.81 101 ALA A N 1
ATOM 766 C CA . ALA A 1 101 ? -0.172 -0.669 -6.254 1.00 87.81 101 ALA A CA 1
ATOM 767 C C . ALA A 1 101 ? -0.630 0.025 -4.959 1.00 87.81 101 ALA A C 1
ATOM 769 O O . ALA A 1 101 ? -0.922 -0.654 -3.974 1.00 87.81 101 ALA A O 1
ATOM 770 N N . PHE A 1 102 ? -0.786 1.354 -4.957 1.00 84.00 102 PHE A N 1
ATOM 771 C CA . PHE A 1 102 ? -1.314 2.085 -3.797 1.00 84.00 102 PHE A CA 1
ATOM 772 C C . PHE A 1 102 ? -2.752 1.688 -3.449 1.00 84.00 102 PHE A C 1
ATOM 774 O O . PHE A 1 102 ? -3.074 1.496 -2.272 1.00 84.00 102 PHE A O 1
ATOM 781 N N . THR A 1 103 ? -3.596 1.492 -4.464 1.00 86.38 103 THR A N 1
ATOM 782 C CA . THR A 1 103 ? -4.976 1.020 -4.288 1.00 86.38 103 THR A CA 1
ATOM 783 C C . THR A 1 103 ? -5.011 -0.357 -3.620 1.00 86.38 103 THR A C 1
ATOM 785 O O . THR A 1 103 ? -5.771 -0.577 -2.671 1.00 86.38 103 THR A O 1
ATOM 788 N N . GLU A 1 104 ? -4.166 -1.284 -4.073 1.00 88.31 104 GLU A N 1
ATOM 789 C CA . GLU A 1 104 ? -4.064 -2.630 -3.508 1.00 88.31 104 GLU A CA 1
ATOM 790 C C . GLU A 1 104 ? -3.484 -2.627 -2.086 1.00 88.31 104 GLU A C 1
ATOM 792 O O . GLU A 1 104 ? -4.020 -3.309 -1.209 1.00 88.31 104 GLU A O 1
ATOM 797 N N . LEU A 1 105 ? -2.454 -1.820 -1.811 1.00 89.31 105 LEU A N 1
ATOM 798 C CA . LEU A 1 105 ? -1.893 -1.643 -0.464 1.00 89.31 105 LEU A CA 1
ATOM 799 C C . LEU A 1 105 ? -2.941 -1.109 0.523 1.00 89.31 105 LEU A C 1
ATOM 801 O O . LEU A 1 105 ? -3.075 -1.626 1.636 1.00 89.31 105 LEU A O 1
ATOM 805 N N . ALA A 1 106 ? -3.741 -0.125 0.105 1.00 86.38 106 ALA A N 1
ATOM 806 C CA . ALA A 1 106 ? -4.835 0.403 0.913 1.00 86.38 106 ALA A CA 1
ATOM 807 C C . ALA A 1 106 ? -5.926 -0.652 1.165 1.00 86.38 106 ALA A C 1
ATOM 809 O O . ALA A 1 106 ? -6.483 -0.717 2.263 1.00 86.38 106 ALA A O 1
ATOM 810 N N . ALA A 1 107 ? -6.227 -1.504 0.180 1.00 84.75 107 ALA A N 1
ATOM 811 C CA . ALA A 1 107 ? -7.158 -2.616 0.356 1.00 84.75 107 ALA A CA 1
ATOM 812 C C . ALA A 1 107 ? -6.638 -3.644 1.376 1.00 84.75 107 ALA A C 1
ATOM 814 O O . ALA A 1 107 ? -7.382 -4.031 2.277 1.00 84.75 107 ALA A O 1
ATOM 815 N N . ILE A 1 108 ? -5.354 -4.017 1.299 1.00 86.75 108 ILE A N 1
ATOM 816 C CA . ILE A 1 108 ? -4.707 -4.933 2.253 1.00 86.75 108 ILE A CA 1
ATOM 817 C C . ILE A 1 108 ? -4.782 -4.378 3.681 1.00 86.75 108 ILE A C 1
ATOM 819 O O . ILE A 1 108 ? -5.160 -5.106 4.599 1.00 86.75 108 ILE A O 1
ATOM 823 N N . ALA A 1 109 ? -4.487 -3.089 3.875 1.00 86.00 109 ALA A N 1
ATOM 824 C CA . ALA A 1 109 ? -4.566 -2.438 5.183 1.00 86.00 109 ALA A CA 1
ATOM 825 C C . ALA A 1 109 ? -5.984 -2.493 5.789 1.00 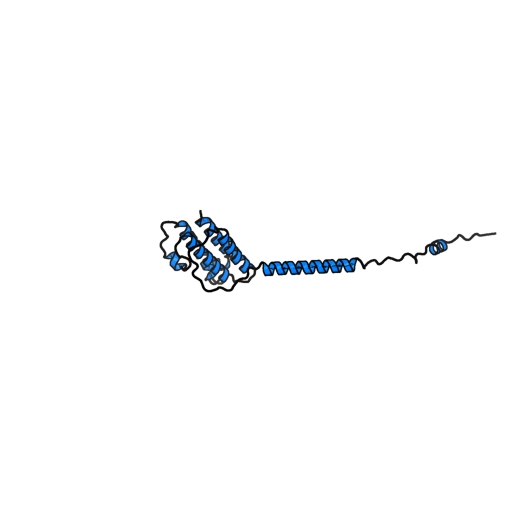86.00 109 ALA A C 1
ATOM 827 O O . ALA A 1 109 ? -6.145 -2.826 6.966 1.00 86.00 109 ALA A O 1
ATOM 828 N N . ARG A 1 110 ? -7.027 -2.216 4.990 1.00 79.69 110 ARG A N 1
ATOM 829 C CA . ARG A 1 110 ? -8.433 -2.287 5.439 1.00 79.69 110 ARG A CA 1
ATOM 830 C C . ARG A 1 110 ? -8.878 -3.719 5.741 1.00 79.69 110 ARG A C 1
ATOM 832 O O . ARG A 1 110 ? -9.619 -3.947 6.698 1.00 79.69 110 ARG A O 1
ATOM 839 N N . GLU A 1 111 ? -8.437 -4.686 4.942 1.00 82.50 111 GLU A N 1
ATOM 840 C CA . GLU A 1 111 ? -8.754 -6.100 5.152 1.00 82.50 111 GLU A CA 1
ATOM 841 C C . GLU A 1 111 ? -8.091 -6.634 6.429 1.00 82.50 111 GLU A C 1
ATOM 843 O O . GLU A 1 111 ? -8.757 -7.281 7.239 1.00 82.50 111 GLU A O 1
ATOM 848 N N . TYR A 1 112 ? -6.825 -6.277 6.669 1.00 83.25 112 TYR A N 1
ATOM 849 C CA . TYR A 1 112 ? -6.124 -6.592 7.914 1.00 83.25 112 TYR A CA 1
ATOM 850 C C . TYR A 1 112 ? -6.851 -6.012 9.130 1.00 83.25 112 TYR A C 1
ATOM 852 O O . TYR A 1 112 ? -7.174 -6.738 10.071 1.00 83.25 112 TYR A O 1
ATOM 860 N N . ALA A 1 113 ? -7.184 -4.720 9.079 1.00 77.94 113 ALA A N 1
ATOM 861 C CA . ALA A 1 113 ? -7.924 -4.051 10.141 1.00 77.94 113 ALA A CA 1
ATOM 862 C C . ALA A 1 113 ? -9.283 -4.708 10.412 1.00 77.94 113 ALA A C 1
ATOM 864 O O . ALA A 1 113 ? -9.691 -4.831 11.565 1.00 77.94 113 ALA A O 1
ATOM 865 N N . SER A 1 114 ? -9.972 -5.174 9.368 1.00 74.62 114 SER A N 1
ATOM 866 C CA . SER A 1 114 ? -11.244 -5.890 9.516 1.00 74.62 114 SER A CA 1
ATOM 867 C C . SER A 1 114 ? -11.070 -7.228 10.222 1.00 74.62 114 SER A C 1
ATOM 869 O O . SER A 1 114 ? -11.861 -7.577 11.095 1.00 74.62 114 SER A O 1
ATOM 871 N N . GLY A 1 115 ? -10.013 -7.964 9.867 1.00 73.81 115 GLY A N 1
ATOM 872 C CA . GLY A 1 115 ? -9.684 -9.240 10.493 1.00 73.81 115 GLY A CA 1
ATOM 873 C C . GLY A 1 115 ? -9.321 -9.099 11.971 1.00 73.81 115 GLY A C 1
ATOM 874 O O . GLY A 1 115 ? -9.761 -9.910 12.780 1.00 73.81 115 GLY A O 1
ATOM 875 N N . VAL A 1 116 ? -8.560 -8.060 12.336 1.00 74.25 116 VAL A N 1
ATOM 876 C CA . VAL A 1 116 ? -8.110 -7.838 13.723 1.00 74.25 116 VAL A CA 1
ATOM 877 C C . VAL A 1 116 ? -9.191 -7.199 14.596 1.00 74.25 116 VAL A C 1
ATOM 879 O O . VAL A 1 116 ? -9.333 -7.565 15.758 1.00 74.25 116 VAL A O 1
ATOM 882 N N . SER A 1 117 ? -9.976 -6.261 14.060 1.00 67.31 117 SER A N 1
ATOM 883 C CA . SER A 1 117 ? -11.034 -5.579 14.823 1.00 67.31 117 SER A CA 1
ATOM 884 C C . SER A 1 117 ? -12.334 -6.381 14.940 1.00 67.31 117 SER A C 1
ATOM 886 O O . SER A 1 117 ? -13.225 -5.984 15.689 1.00 67.31 117 SER A O 1
ATOM 888 N N . GLY A 1 118 ? -12.492 -7.464 14.166 1.00 60.94 118 GLY A N 1
ATOM 889 C CA . GLY A 1 118 ? -13.736 -8.241 14.093 1.00 60.94 118 GLY A CA 1
ATOM 890 C C . GLY A 1 118 ? -14.928 -7.471 13.504 1.00 60.94 118 GLY A C 1
ATOM 891 O O . GLY A 1 118 ? -16.033 -8.004 13.439 1.00 60.94 118 GLY A O 1
ATOM 892 N N . THR A 1 119 ? -14.717 -6.227 13.063 1.00 61.69 119 THR A N 1
ATOM 893 C CA . THR A 1 119 ? -15.724 -5.357 12.450 1.00 61.69 119 THR A CA 1
ATOM 894 C C . THR A 1 119 ? -15.430 -5.257 10.957 1.00 61.69 119 THR A C 1
ATOM 896 O O . THR A 1 119 ? -14.277 -5.112 10.558 1.00 61.69 119 THR A O 1
ATOM 899 N N . VAL A 1 120 ? -16.451 -5.325 10.099 1.00 57.44 120 VAL A N 1
ATOM 900 C CA . VAL A 1 120 ? -16.256 -5.229 8.643 1.00 57.44 120 VAL A CA 1
ATOM 901 C C . VAL A 1 120 ? -15.849 -3.793 8.277 1.00 57.44 120 VAL A C 1
ATOM 903 O O . VAL A 1 120 ? -16.690 -2.913 8.106 1.00 57.44 120 VAL A O 1
ATOM 906 N N . MET A 1 121 ? -14.543 -3.543 8.186 1.00 57.75 121 MET A N 1
ATOM 907 C CA . MET A 1 121 ? -13.954 -2.258 7.778 1.00 57.75 121 MET A CA 1
ATOM 908 C C . MET A 1 121 ? -13.426 -2.278 6.334 1.00 57.75 121 MET A C 1
ATOM 910 O O . MET A 1 121 ? -13.030 -1.245 5.801 1.00 57.75 121 MET A O 1
ATOM 914 N N . ALA A 1 122 ? -13.464 -3.438 5.674 1.00 55.81 122 ALA A N 1
ATOM 915 C CA . ALA A 1 122 ? -12.907 -3.678 4.345 1.00 55.81 122 ALA A CA 1
ATOM 916 C C . ALA A 1 122 ? -13.605 -2.855 3.250 1.00 55.81 122 ALA A C 1
ATOM 918 O O . ALA A 1 122 ? -12.996 -2.541 2.231 1.00 55.81 122 ALA A O 1
ATOM 919 N N . THR A 1 123 ? -14.866 -2.484 3.474 1.00 55.38 123 THR A N 1
ATOM 920 C CA . THR A 1 123 ? -15.698 -1.690 2.560 1.00 55.38 123 THR A CA 1
ATOM 921 C C . THR A 1 123 ? -15.757 -0.201 2.907 1.00 55.38 123 THR A C 1
ATOM 923 O O . THR A 1 123 ? -16.391 0.551 2.173 1.00 55.38 123 THR A O 1
ATOM 926 N N . GLN A 1 124 ? -15.120 0.250 3.994 1.00 61.53 124 GLN A N 1
ATOM 927 C CA . GLN A 1 124 ? -15.204 1.648 4.429 1.00 61.53 124 GLN A CA 1
ATOM 928 C C . GLN A 1 124 ? -14.211 2.534 3.666 1.00 61.53 124 GLN A C 1
ATOM 930 O O . GLN A 1 124 ? -13.018 2.225 3.561 1.00 61.53 124 GLN A O 1
ATOM 935 N N . THR A 1 125 ? -14.696 3.661 3.139 1.00 61.28 125 THR A N 1
ATOM 936 C CA . THR A 1 125 ? -13.843 4.667 2.491 1.00 61.28 125 THR A CA 1
ATOM 937 C C . THR A 1 125 ? -13.031 5.449 3.532 1.00 61.28 125 THR A C 1
ATOM 939 O O . THR A 1 125 ? -13.335 5.424 4.723 1.00 61.28 125 THR A O 1
ATOM 942 N N . LEU A 1 126 ? -11.994 6.187 3.109 1.00 61.53 126 LEU A N 1
ATOM 943 C CA . LEU A 1 126 ? -11.238 7.057 4.028 1.00 61.53 126 LEU A CA 1
ATOM 944 C C . LEU A 1 126 ? -12.146 8.102 4.704 1.00 61.53 126 LEU A C 1
ATOM 946 O O . LEU A 1 126 ? -11.953 8.419 5.876 1.00 61.53 126 LEU A O 1
ATOM 950 N N . SER A 1 127 ? -13.160 8.604 3.995 1.00 59.25 127 SER A N 1
ATOM 951 C CA . SER A 1 127 ? -14.144 9.530 4.563 1.00 59.25 127 SER A CA 1
ATOM 952 C C . SER A 1 127 ? -15.025 8.861 5.620 1.00 59.25 127 SER A C 1
ATOM 954 O O . SER A 1 127 ? -15.309 9.487 6.641 1.00 59.25 127 SER A O 1
ATOM 956 N N . ASP A 1 128 ? -15.394 7.592 5.428 1.00 63.81 128 ASP A N 1
ATOM 957 C CA . ASP A 1 128 ? -16.144 6.820 6.427 1.00 63.81 128 ASP A CA 1
ATOM 958 C C . ASP A 1 128 ? -15.287 6.549 7.665 1.00 63.81 128 ASP A C 1
ATOM 960 O O . ASP A 1 128 ? -15.726 6.811 8.780 1.00 63.81 128 ASP A O 1
ATOM 964 N N . LEU A 1 129 ? -14.024 6.146 7.479 1.00 65.06 129 LEU A N 1
ATOM 965 C CA . LEU A 1 129 ? -13.062 5.950 8.572 1.00 65.06 129 LEU A CA 1
ATOM 966 C C . LEU A 1 129 ? -12.790 7.248 9.349 1.00 65.06 129 LEU A C 1
ATOM 968 O O . LEU A 1 129 ? -12.593 7.223 10.565 1.00 65.06 129 LEU A O 1
ATOM 972 N N . ASN A 1 130 ? -12.781 8.396 8.665 1.00 66.06 130 ASN A N 1
ATOM 973 C CA . ASN A 1 130 ? -12.586 9.690 9.312 1.00 66.06 130 ASN A CA 1
ATOM 974 C C . ASN A 1 130 ? -13.783 10.114 10.172 1.00 66.06 130 ASN A C 1
ATOM 976 O O . ASN A 1 130 ? -13.578 10.767 11.199 1.00 66.06 130 ASN A O 1
ATOM 980 N N . ARG A 1 131 ? -14.999 9.740 9.758 1.00 65.19 131 ARG A N 1
ATOM 981 C CA . ARG A 1 131 ? -16.259 10.023 10.461 1.00 65.19 131 ARG A CA 1
ATOM 982 C C . ARG A 1 131 ? -16.607 8.974 11.518 1.00 65.19 131 ARG A C 1
ATOM 984 O O . ARG A 1 131 ? -17.356 9.282 12.439 1.00 65.19 131 ARG A O 1
ATOM 991 N N . ALA A 1 132 ? -16.086 7.758 11.389 1.00 67.69 132 ALA A N 1
ATOM 992 C CA . ALA A 1 132 ? -16.334 6.672 12.321 1.00 67.69 132 ALA A CA 1
ATOM 993 C C . ALA A 1 132 ? -15.711 6.960 13.694 1.00 67.69 132 ALA A C 1
ATOM 995 O O . ALA A 1 132 ? -14.547 7.357 13.812 1.00 67.69 132 ALA A O 1
ATOM 996 N N . THR A 1 133 ? -16.496 6.723 14.744 1.00 63.03 133 THR A N 1
ATOM 997 C CA . THR A 1 133 ? -16.019 6.784 16.126 1.00 63.03 133 THR A CA 1
ATOM 998 C C . THR A 1 133 ? -15.051 5.623 16.370 1.00 63.03 133 THR A C 1
ATOM 1000 O O . THR A 1 133 ? -15.435 4.474 16.136 1.00 63.03 133 THR A O 1
ATOM 1003 N N . PRO A 1 134 ? -13.819 5.876 16.854 1.00 64.50 134 PRO A N 1
ATOM 1004 C CA . PRO A 1 134 ? -12.879 4.809 17.170 1.00 64.50 134 PRO A CA 1
ATOM 1005 C C . PRO A 1 134 ? -13.492 3.821 18.177 1.00 64.50 134 PRO A C 1
ATOM 1007 O O . PRO A 1 134 ? -14.046 4.270 19.189 1.00 64.50 134 PRO A O 1
ATOM 1010 N N . PRO A 1 135 ? -13.385 2.498 17.951 1.00 65.38 135 PRO A N 1
ATOM 1011 C CA . PRO A 1 135 ? -13.870 1.508 18.908 1.00 65.38 135 PRO A CA 1
ATOM 1012 C C . PRO A 1 135 ? -13.163 1.680 20.259 1.00 65.38 135 PRO A C 1
ATOM 1014 O O . PRO A 1 135 ? -12.008 2.098 20.318 1.00 65.38 135 PRO A O 1
ATOM 1017 N N . THR A 1 136 ? -13.849 1.393 21.369 1.00 63.81 136 THR A N 1
ATOM 1018 C CA . THR A 1 136 ? -13.297 1.583 22.725 1.00 63.81 136 THR A CA 1
ATOM 1019 C C . THR A 1 136 ? -12.047 0.737 22.966 1.00 63.81 136 THR A C 1
ATOM 1021 O O . THR A 1 136 ? -11.083 1.238 23.544 1.00 63.81 136 THR A O 1
ATOM 1024 N N . SER A 1 137 ? -12.032 -0.493 22.452 1.00 61.34 137 SER A N 1
ATOM 1025 C CA . SER A 1 137 ? -10.858 -1.357 22.311 1.00 61.34 137 SER A CA 1
ATOM 1026 C C . SER A 1 137 ? -10.202 -1.162 20.938 1.00 61.34 137 SER A C 1
ATOM 1028 O O . SER A 1 137 ? -10.893 -1.192 19.922 1.00 61.34 137 SER A O 1
ATOM 1030 N N . GLY A 1 138 ? -8.875 -1.006 20.878 1.00 69.88 138 GLY A N 1
ATOM 1031 C CA . GLY A 1 138 ? -8.145 -0.914 19.602 1.00 69.88 138 GLY A CA 1
ATOM 1032 C C . GLY A 1 138 ? -8.093 0.482 18.960 1.00 69.88 138 GLY A C 1
ATOM 1033 O O . GLY A 1 138 ? -7.824 0.591 17.764 1.00 69.88 138 GLY A O 1
ATOM 1034 N N . LYS A 1 139 ? -8.311 1.556 19.739 1.00 77.19 139 LYS A N 1
ATOM 1035 C CA . LYS A 1 139 ? -8.203 2.961 19.281 1.00 77.19 139 LYS A CA 1
ATOM 1036 C C . LYS A 1 139 ? -6.869 3.283 18.611 1.00 77.19 139 LYS A C 1
ATOM 1038 O O . LYS A 1 139 ? -6.841 4.021 17.627 1.00 77.19 139 LYS A O 1
ATOM 1043 N N . GLU A 1 140 ? -5.775 2.746 19.149 1.00 80.31 140 GLU A N 1
ATOM 1044 C CA . GLU A 1 140 ? -4.431 2.986 18.621 1.00 80.31 140 GLU A CA 1
ATOM 1045 C C . GLU A 1 140 ? -4.270 2.381 17.223 1.00 80.31 140 GLU A C 1
ATOM 1047 O O . GLU A 1 140 ? -3.897 3.088 16.289 1.00 80.31 140 GLU A O 1
ATOM 1052 N N . GLY A 1 141 ? -4.664 1.117 17.044 1.00 80.25 141 GLY A N 1
ATOM 1053 C CA . GLY A 1 141 ? -4.661 0.459 15.739 1.00 80.25 141 GLY A CA 1
ATOM 1054 C C . GLY A 1 141 ? -5.567 1.158 14.720 1.00 80.25 141 GLY A C 1
ATOM 1055 O O . GLY A 1 141 ? -5.158 1.399 13.587 1.00 80.25 141 GLY A O 1
ATOM 1056 N N . PHE A 1 142 ? -6.757 1.601 15.138 1.00 80.62 142 PHE A N 1
ATOM 1057 C CA . PHE A 1 142 ? -7.661 2.370 14.275 1.00 80.62 142 PHE A CA 1
ATOM 1058 C C . PHE A 1 142 ? -7.075 3.729 13.853 1.00 80.62 142 PHE A C 1
ATOM 1060 O O . PHE A 1 142 ? -7.227 4.157 12.708 1.00 80.62 142 PHE A O 1
ATOM 1067 N N . THR A 1 143 ? -6.366 4.405 14.758 1.00 83.62 143 THR A N 1
ATOM 1068 C CA . THR A 1 143 ? -5.666 5.660 14.447 1.00 83.62 143 THR A CA 1
ATOM 1069 C C . THR A 1 143 ? -4.521 5.413 13.467 1.00 83.62 143 THR A C 1
ATOM 1071 O O . THR A 1 143 ? -4.378 6.151 12.491 1.00 83.62 143 THR A O 1
ATOM 1074 N N . LEU A 1 144 ? -3.762 4.334 13.673 1.00 85.56 144 LEU A N 1
ATOM 1075 C CA . LEU A 1 144 ? -2.687 3.926 12.776 1.00 85.56 144 LEU A CA 1
ATOM 1076 C C . LEU A 1 144 ? -3.224 3.601 11.377 1.00 85.56 144 LEU A C 1
ATOM 1078 O O . LEU A 1 144 ? -2.662 4.070 10.393 1.00 85.56 144 LEU A O 1
ATOM 1082 N N . LEU A 1 145 ? -4.363 2.906 11.276 1.00 84.81 145 LEU A N 1
ATOM 1083 C CA . LEU A 1 145 ? -5.039 2.658 10.000 1.00 84.81 145 LEU A CA 1
ATOM 1084 C C . LEU A 1 145 ? -5.358 3.954 9.270 1.00 84.81 145 LEU A C 1
ATOM 1086 O O . LEU A 1 145 ? -5.056 4.087 8.088 1.00 84.81 145 LEU A O 1
ATOM 1090 N N . ARG A 1 146 ? -5.985 4.907 9.967 1.00 83.44 146 ARG A N 1
ATOM 1091 C CA . ARG A 1 146 ? -6.351 6.199 9.381 1.00 83.44 146 ARG A CA 1
ATOM 1092 C C . ARG A 1 146 ? -5.124 6.926 8.853 1.00 83.44 146 ARG A C 1
ATOM 1094 O O . ARG A 1 146 ? -5.177 7.439 7.741 1.00 83.44 146 ARG A O 1
ATOM 1101 N N . GLN A 1 147 ? -4.031 6.930 9.612 1.00 85.00 147 GLN A N 1
ATOM 1102 C CA . GLN A 1 147 ? -2.772 7.536 9.190 1.00 85.00 147 GLN A CA 1
ATOM 1103 C C . GLN A 1 147 ? -2.189 6.836 7.955 1.00 85.00 147 GLN A C 1
ATOM 1105 O O . GLN A 1 147 ? -1.828 7.513 6.996 1.00 85.00 147 GLN A O 1
ATOM 1110 N N . THR A 1 148 ? -2.156 5.500 7.935 1.00 86.50 148 THR A N 1
ATOM 1111 C CA . THR A 1 148 ? -1.656 4.723 6.793 1.00 86.50 148 THR A CA 1
ATOM 1112 C C . THR A 1 148 ? -2.501 4.964 5.542 1.00 86.50 148 THR A C 1
ATOM 1114 O O . THR A 1 148 ? -1.958 5.294 4.494 1.00 86.50 148 THR A O 1
ATOM 1117 N N . ILE A 1 149 ? -3.834 4.876 5.629 1.00 81.81 149 ILE A N 1
ATOM 1118 C CA . ILE A 1 149 ? -4.710 5.124 4.472 1.00 81.81 149 ILE A CA 1
ATOM 1119 C C . ILE A 1 149 ? -4.607 6.583 4.011 1.00 81.81 149 ILE A C 1
ATOM 1121 O O . ILE A 1 149 ? -4.620 6.832 2.810 1.00 81.81 149 ILE A O 1
ATOM 1125 N N . ALA A 1 150 ? -4.478 7.542 4.933 1.00 80.69 150 ALA A N 1
ATOM 1126 C CA . ALA A 1 150 ? -4.271 8.943 4.585 1.00 80.69 150 ALA A CA 1
ATOM 1127 C C . ALA A 1 150 ? -2.925 9.181 3.892 1.00 80.69 150 ALA A C 1
ATOM 1129 O O . ALA A 1 150 ? -2.875 10.016 3.004 1.00 80.69 150 ALA A O 1
ATOM 1130 N N . ALA A 1 151 ? -1.861 8.453 4.237 1.00 82.81 151 ALA A N 1
ATOM 1131 C CA . ALA A 1 151 ? -0.565 8.563 3.566 1.00 82.81 151 ALA A CA 1
ATOM 1132 C C . ALA A 1 151 ? -0.577 7.934 2.159 1.00 82.81 151 ALA A C 1
ATOM 1134 O O . ALA A 1 151 ? 0.058 8.449 1.243 1.00 82.81 151 ALA A O 1
ATOM 1135 N N . LEU A 1 152 ? -1.361 6.868 1.964 1.00 82.12 152 LEU A N 1
ATOM 1136 C CA . LEU A 1 152 ? -1.571 6.230 0.658 1.00 82.12 152 LEU A CA 1
ATOM 1137 C C . LEU A 1 152 ? -2.557 7.012 -0.240 1.00 82.12 152 LEU A C 1
ATOM 1139 O O . LEU A 1 152 ? -2.638 6.749 -1.437 1.00 82.12 152 LEU A O 1
ATOM 1143 N N . TYR A 1 153 ? -3.313 7.977 0.303 1.00 69.94 153 TYR A N 1
ATOM 1144 C CA . TYR A 1 153 ? -4.344 8.714 -0.442 1.00 69.94 153 TYR A CA 1
ATOM 1145 C C . TYR A 1 153 ? -3.823 9.806 -1.390 1.00 69.94 153 TYR A C 1
ATOM 1147 O O . TYR A 1 153 ? -4.315 9.871 -2.516 1.00 69.94 153 TYR A O 1
ATOM 1155 N N . PRO A 1 154 ? -2.849 10.652 -1.008 1.00 66.44 154 PRO A N 1
ATOM 1156 C CA . PRO A 1 154 ? -2.210 11.578 -1.928 1.00 66.44 154 PRO A CA 1
ATOM 1157 C C . PRO A 1 154 ? -1.679 10.884 -3.185 1.00 66.44 154 PRO A C 1
ATOM 1159 O O . PRO A 1 154 ? -2.051 11.328 -4.262 1.00 66.44 154 PRO A O 1
ATOM 1162 N N . PRO A 1 155 ? -0.910 9.782 -3.116 1.00 60.56 155 PRO A N 1
ATOM 1163 C CA . PRO A 1 155 ? -0.410 9.154 -4.333 1.00 60.56 155 PRO A CA 1
ATOM 1164 C C . PRO A 1 155 ? -1.490 8.462 -5.177 1.00 60.56 155 PRO A C 1
ATOM 1166 O O . PRO A 1 155 ? -1.311 8.371 -6.378 1.00 60.56 155 PRO A O 1
ATOM 1169 N N . GLN A 1 156 ? -2.612 8.004 -4.607 1.00 59.44 156 GLN A N 1
ATOM 1170 C CA . GLN A 1 156 ? -3.628 7.274 -5.387 1.00 59.44 156 GLN A CA 1
ATOM 1171 C C . GLN A 1 156 ? -4.644 8.183 -6.120 1.00 59.44 156 GLN A C 1
ATOM 1173 O O . GLN A 1 156 ? -5.359 7.710 -7.000 1.00 59.44 156 GLN A O 1
ATOM 1178 N N . PHE A 1 157 ? -4.765 9.463 -5.734 1.00 59.59 157 PHE A N 1
ATOM 1179 C CA . PHE A 1 157 ? -5.759 10.394 -6.303 1.00 59.59 157 PHE A CA 1
ATOM 1180 C C . PHE A 1 157 ? -5.233 11.799 -6.606 1.00 59.59 157 PHE A C 1
ATOM 1182 O O . PHE A 1 157 ? -5.913 12.551 -7.307 1.00 59.59 157 PHE A O 1
ATOM 1189 N N . ALA A 1 158 ? -4.090 12.208 -6.050 1.00 57.62 158 ALA A N 1
ATOM 1190 C CA . ALA A 1 158 ? -3.525 13.503 -6.389 1.00 57.62 158 ALA A CA 1
ATOM 1191 C C . ALA A 1 158 ? -2.745 13.380 -7.694 1.00 57.62 158 ALA A C 1
ATOM 1193 O O . ALA A 1 158 ? -1.906 12.499 -7.855 1.00 57.62 158 ALA A O 1
ATOM 1194 N N . ASP A 1 159 ? -3.002 14.311 -8.604 1.00 57.03 159 ASP A N 1
ATOM 1195 C CA . ASP A 1 159 ? -2.219 14.439 -9.821 1.00 57.03 159 ASP A CA 1
ATOM 1196 C C . ASP A 1 159 ? -0.753 14.698 -9.435 1.00 57.03 159 ASP A C 1
ATOM 1198 O O . ASP A 1 159 ? -0.426 15.723 -8.820 1.00 57.03 159 ASP A O 1
ATOM 1202 N N . GLU A 1 160 ? 0.149 13.786 -9.804 1.00 60.84 160 GLU A N 1
ATOM 1203 C CA . GLU A 1 160 ? 1.581 13.892 -9.493 1.00 60.84 160 GLU A CA 1
ATOM 1204 C C . GLU A 1 160 ? 2.194 15.190 -10.040 1.00 60.84 160 GLU A C 1
ATOM 1206 O O . GLU A 1 160 ? 3.238 15.648 -9.577 1.00 60.84 160 GLU A O 1
ATOM 1211 N N . ARG A 1 161 ? 1.544 15.811 -11.029 1.00 55.72 161 ARG A N 1
ATOM 1212 C CA . ARG A 1 161 ? 1.917 17.105 -11.612 1.00 55.72 161 ARG A CA 1
ATOM 1213 C C . ARG A 1 161 ? 1.741 18.272 -10.643 1.00 55.72 161 ARG A C 1
ATOM 1215 O O . ARG A 1 161 ? 2.527 19.211 -10.703 1.00 55.72 161 ARG A O 1
ATOM 1222 N N . TYR A 1 162 ? 0.761 18.198 -9.745 1.00 59.81 162 TYR A N 1
ATOM 1223 C CA . TYR A 1 162 ? 0.376 19.300 -8.859 1.00 59.81 162 TYR A CA 1
ATOM 1224 C C . TYR A 1 162 ? 0.668 19.029 -7.378 1.00 59.81 162 TYR A C 1
ATOM 1226 O O . TYR A 1 162 ? 0.599 19.954 -6.573 1.00 59.81 162 TYR A O 1
ATOM 1234 N N . ASN A 1 163 ? 1.002 17.788 -7.006 1.00 61.66 163 ASN A N 1
ATOM 1235 C CA . ASN A 1 163 ? 1.291 17.416 -5.624 1.00 61.66 163 ASN A CA 1
ATOM 1236 C C . ASN A 1 163 ? 2.664 16.735 -5.488 1.00 61.66 163 ASN A C 1
ATOM 1238 O O . ASN A 1 163 ? 2.838 15.564 -5.832 1.00 61.66 163 ASN A O 1
ATOM 1242 N N . ASP A 1 164 ? 3.637 17.465 -4.937 1.00 64.62 164 ASP A N 1
ATOM 1243 C CA . ASP A 1 164 ? 5.010 16.977 -4.760 1.00 64.62 164 ASP A CA 1
ATOM 1244 C C . ASP A 1 164 ? 5.109 15.809 -3.764 1.00 64.62 164 ASP A C 1
ATOM 1246 O O . ASP A 1 164 ? 5.933 14.911 -3.945 1.00 64.62 164 ASP A O 1
ATOM 1250 N N . ALA A 1 165 ? 4.240 15.756 -2.748 1.00 62.84 165 ALA A N 1
ATOM 1251 C CA . ALA A 1 165 ? 4.205 14.639 -1.800 1.00 62.84 165 ALA A CA 1
ATOM 1252 C C . ALA A 1 165 ? 3.717 13.343 -2.473 1.00 62.84 165 ALA A C 1
ATOM 1254 O O . ALA A 1 165 ? 4.267 12.268 -2.234 1.00 62.84 165 ALA A O 1
ATOM 1255 N N . ALA A 1 166 ? 2.732 13.448 -3.370 1.00 63.34 166 ALA A N 1
ATOM 1256 C CA . ALA A 1 166 ? 2.272 12.323 -4.185 1.00 63.34 166 ALA A CA 1
ATOM 1257 C C . ALA A 1 166 ? 3.360 11.854 -5.165 1.00 63.34 166 ALA A C 1
ATOM 1259 O O . ALA A 1 166 ? 3.587 10.655 -5.302 1.00 63.34 166 ALA A O 1
ATOM 1260 N N . ARG A 1 167 ? 4.101 12.790 -5.777 1.00 62.19 167 ARG A N 1
ATOM 1261 C CA . ARG A 1 167 ? 5.190 12.477 -6.715 1.00 62.19 167 ARG A CA 1
ATOM 1262 C C . ARG A 1 167 ? 6.368 11.773 -6.045 1.00 62.19 167 ARG A C 1
ATOM 1264 O O . ARG A 1 167 ? 6.942 10.865 -6.639 1.00 62.19 167 ARG A O 1
ATOM 1271 N N . THR A 1 168 ? 6.721 12.165 -4.826 1.00 71.88 168 THR A N 1
ATOM 1272 C CA . THR A 1 168 ? 7.920 11.671 -4.124 1.00 71.88 168 THR A CA 1
ATOM 1273 C C . THR A 1 168 ? 7.712 10.357 -3.370 1.00 71.88 168 THR A C 1
ATOM 1275 O O . THR A 1 168 ? 8.681 9.644 -3.131 1.00 71.88 168 THR A O 1
ATOM 1278 N N . THR A 1 169 ? 6.470 9.998 -3.038 1.00 80.31 169 THR A N 1
ATOM 1279 C CA . THR A 1 169 ? 6.171 8.800 -2.233 1.00 80.31 169 THR A CA 1
ATOM 1280 C C . THR A 1 169 ? 6.271 7.516 -3.054 1.00 80.31 169 THR A C 1
ATOM 1282 O O . THR A 1 169 ? 5.399 7.242 -3.879 1.00 80.31 169 THR A O 1
ATOM 1285 N N . SER A 1 170 ? 7.288 6.687 -2.837 1.00 86.06 170 SER A N 1
ATOM 1286 C CA . SER A 1 170 ? 7.447 5.442 -3.600 1.00 86.06 170 SER A CA 1
ATOM 1287 C C . SER A 1 170 ? 6.470 4.338 -3.153 1.00 86.06 170 SER A C 1
ATOM 1289 O O . SER A 1 170 ? 5.902 4.386 -2.058 1.00 86.06 170 SER A O 1
ATOM 1291 N N . VAL A 1 171 ? 6.255 3.326 -4.002 1.00 86.69 171 VAL A N 1
ATOM 1292 C CA . VAL A 1 171 ? 5.383 2.178 -3.672 1.00 86.69 171 VAL A CA 1
ATOM 1293 C C . VAL A 1 171 ? 5.971 1.365 -2.518 1.00 86.69 171 VAL A C 1
ATOM 1295 O O . VAL A 1 171 ? 5.238 0.889 -1.656 1.00 86.69 171 VAL A O 1
ATOM 1298 N N . GLU A 1 172 ? 7.295 1.256 -2.461 1.00 89.31 172 GLU A N 1
ATOM 1299 C CA . GLU A 1 172 ? 8.046 0.590 -1.397 1.00 89.31 172 GLU A CA 1
ATOM 1300 C C . GLU A 1 172 ? 7.832 1.303 -0.057 1.00 89.31 172 GLU A C 1
ATOM 1302 O O . GLU A 1 172 ? 7.578 0.656 0.958 1.00 89.31 172 GLU A O 1
ATOM 1307 N N . GLN A 1 173 ? 7.832 2.639 -0.066 1.00 87.88 173 GLN A N 1
ATOM 1308 C CA . GLN A 1 173 ? 7.522 3.445 1.113 1.00 87.88 173 GLN A CA 1
ATOM 1309 C C . GLN A 1 173 ? 6.069 3.238 1.572 1.00 87.88 173 GLN A C 1
ATOM 1311 O O . GLN A 1 173 ? 5.797 3.086 2.764 1.00 87.88 173 GLN A O 1
ATOM 1316 N N . GLY A 1 174 ? 5.129 3.149 0.625 1.00 87.69 174 GLY A N 1
ATOM 1317 C CA . GLY A 1 174 ? 3.743 2.778 0.914 1.00 87.69 174 GLY A CA 1
ATOM 1318 C C . GLY A 1 174 ? 3.617 1.388 1.546 1.00 87.69 174 GLY A C 1
ATOM 1319 O O . GLY A 1 174 ? 2.879 1.204 2.516 1.00 87.69 174 GLY A O 1
ATOM 1320 N N . ALA A 1 175 ? 4.358 0.412 1.025 1.00 89.81 175 ALA A N 1
ATOM 1321 C CA . ALA A 1 175 ? 4.394 -0.953 1.538 1.00 89.81 175 ALA A CA 1
ATOM 1322 C C . ALA A 1 175 ? 4.965 -1.020 2.962 1.00 89.81 175 ALA A C 1
ATOM 1324 O O . ALA A 1 175 ? 4.425 -1.738 3.807 1.00 89.81 175 ALA A O 1
ATOM 1325 N N . GLU A 1 176 ? 5.992 -0.224 3.263 1.00 90.75 176 GLU A N 1
ATOM 1326 C CA . GLU A 1 176 ? 6.557 -0.097 4.606 1.00 90.75 176 GLU A CA 1
ATOM 1327 C C . GLU A 1 176 ? 5.521 0.422 5.613 1.00 90.75 176 GLU A C 1
ATOM 1329 O O . GLU A 1 176 ? 5.369 -0.145 6.698 1.00 90.75 176 GLU A O 1
ATOM 1334 N N . TRP A 1 177 ? 4.730 1.435 5.246 1.00 91.62 177 TRP A N 1
ATOM 1335 C CA . TRP A 1 177 ? 3.668 1.949 6.118 1.00 91.62 177 TRP A CA 1
ATOM 1336 C C . TRP A 1 177 ? 2.597 0.900 6.430 1.00 91.62 177 TRP A C 1
ATOM 1338 O O . TRP A 1 177 ? 2.118 0.825 7.566 1.00 91.62 177 TRP A O 1
ATOM 1348 N N . VAL A 1 178 ? 2.218 0.076 5.448 1.00 89.00 178 VAL A N 1
ATOM 1349 C CA . VAL A 1 178 ? 1.259 -1.022 5.658 1.00 89.00 178 VAL A CA 1
ATOM 1350 C C . VAL A 1 178 ? 1.887 -2.149 6.482 1.00 89.00 178 VAL A C 1
ATOM 1352 O O . VAL A 1 178 ? 1.233 -2.705 7.362 1.00 89.00 178 VAL A O 1
ATOM 1355 N N . SER A 1 179 ? 3.164 -2.453 6.267 1.00 89.88 179 SER A N 1
ATOM 1356 C CA . SER A 1 179 ? 3.922 -3.427 7.060 1.00 89.88 179 SER A CA 1
ATOM 1357 C C . SER A 1 179 ? 3.989 -3.016 8.539 1.00 89.88 179 SER A C 1
ATOM 1359 O O . SER A 1 179 ? 3.679 -3.812 9.429 1.00 89.88 179 SER A O 1
ATOM 1361 N N . ALA A 1 180 ? 4.279 -1.740 8.808 1.00 88.25 180 ALA A N 1
ATOM 1362 C CA . ALA A 1 180 ? 4.299 -1.175 10.154 1.00 88.25 180 ALA A CA 1
ATOM 1363 C C . ALA A 1 180 ? 2.918 -1.206 10.829 1.00 88.25 180 ALA A C 1
ATOM 1365 O O . ALA A 1 180 ? 2.829 -1.471 12.028 1.00 88.25 180 ALA A O 1
ATOM 1366 N N . LEU A 1 181 ? 1.837 -0.973 10.074 1.00 88.75 181 LEU A N 1
ATOM 1367 C CA . LEU A 1 181 ? 0.463 -1.128 10.563 1.00 88.75 181 LEU A CA 1
ATOM 1368 C C . LEU A 1 181 ? 0.196 -2.564 11.029 1.00 88.75 181 LEU A C 1
ATOM 1370 O O . LEU A 1 181 ? -0.329 -2.766 12.126 1.00 88.75 181 LEU A O 1
ATOM 1374 N N . VAL A 1 182 ? 0.566 -3.550 10.207 1.00 87.56 182 VAL A N 1
ATOM 1375 C CA . VAL A 1 182 ? 0.369 -4.971 10.517 1.00 87.56 182 VAL A CA 1
ATOM 1376 C C . VAL A 1 182 ? 1.118 -5.357 11.790 1.00 87.56 182 VAL A C 1
ATOM 1378 O O . VAL A 1 182 ? 0.537 -5.959 12.694 1.00 87.56 182 VAL A O 1
ATOM 1381 N N . GLU A 1 183 ? 2.384 -4.971 11.890 1.00 87.75 183 GLU A N 1
ATOM 1382 C CA . GLU A 1 183 ? 3.237 -5.324 13.022 1.00 87.75 183 GLU A CA 1
ATOM 1383 C C . GLU A 1 183 ? 2.785 -4.658 14.330 1.00 87.75 183 GLU A C 1
ATOM 1385 O O . GLU A 1 183 ? 2.739 -5.300 15.380 1.00 87.75 183 GLU A O 1
ATOM 1390 N N . ARG A 1 184 ? 2.409 -3.374 14.279 1.00 85.56 184 ARG A N 1
ATOM 1391 C CA . ARG A 1 184 ? 2.066 -2.604 15.482 1.00 85.56 184 ARG A CA 1
ATOM 1392 C C . ARG A 1 184 ? 0.689 -2.918 16.043 1.00 85.56 184 ARG A C 1
ATOM 1394 O O . ARG A 1 184 ? 0.545 -2.910 17.254 1.00 85.56 184 ARG A O 1
ATOM 1401 N N . TRP A 1 185 ? -0.312 -3.198 15.208 1.00 82.56 185 TRP A N 1
ATOM 1402 C CA . TRP A 1 185 ? -1.665 -3.475 15.713 1.00 82.56 185 TRP A CA 1
ATOM 1403 C C . TRP A 1 185 ? -1.739 -4.803 16.475 1.00 82.56 185 TRP A C 1
ATOM 1405 O O . TRP A 1 185 ? -2.587 -4.986 17.336 1.00 82.56 185 TRP A O 1
ATOM 1415 N N . ARG A 1 186 ? -0.873 -5.768 16.159 1.00 71.44 186 ARG A N 1
ATOM 1416 C CA . ARG A 1 186 ? -0.917 -7.076 16.820 1.00 71.44 186 ARG A CA 1
ATOM 1417 C C . ARG A 1 186 ? -0.326 -7.063 18.240 1.00 71.44 186 ARG A C 1
ATOM 1419 O O . ARG A 1 186 ? -0.648 -7.974 19.001 1.00 71.44 186 ARG A O 1
ATOM 1426 N N . ARG A 1 187 ? 0.563 -6.115 18.557 1.00 60.47 187 ARG A N 1
ATOM 1427 C CA . ARG A 1 187 ? 1.172 -5.986 19.892 1.00 60.47 187 ARG A CA 1
ATOM 1428 C C . ARG A 1 187 ? 0.182 -5.411 20.892 1.00 60.47 187 ARG A C 1
ATOM 1430 O O . ARG A 1 187 ? 0.238 -5.881 22.046 1.00 60.47 187 ARG A O 1
#

Foldseek 3Di:
DDDDDDPDCVVVVVVPCPVPPDPPDPDPVCVVVVVVVVVVVVVVVVVVVVCVVVVPPPPDDDDDDDPDDDDDPPPALVVLLVQLVNLVVCVVVVVDDQLRLLVSLLLSLQVLCCNLVVHNRSPPDLVRLVVDDQDPPQNVLSVLNNVLNVLSVCLNPPDVVPDVSNVPQGSVNSSVSSSCSRVVSVD

pLDDT: mean 70.66, std 16.34, range [33.44, 92.56]

Secondary structure (DSSP, 8-state):
--------HHHHHHHS-GGG-----TTSHHHHHHHHHHHHHHHHHHHHHHHHHHHS-------------S-----TTHHHHHHHHHHHHHHHTTSS-HHHHHHHHHHHHHHHHHHHHSS--TT--HHHHHHSPPPSS-HHHHHHHHHHHHHHHHHHHS-TTT-HHHHH--HHHHHHHHHHHHHHHH-